Protein AF-0000000079923209 (afdb_homodimer)

Structure (mmCIF, N/CA/C/O backbone):
data_AF-0000000079923209-model_v1
#
loop_
_entity.id
_entity.type
_entity.pdbx_description
1 polymer 'Transcriptional regulator, MarR family'
#
loop_
_atom_site.group_PDB
_atom_site.id
_atom_site.type_symbol
_atom_site.label_atom_id
_atom_site.label_alt_id
_atom_site.label_comp_id
_atom_site.label_asym_id
_atom_site.label_entity_id
_atom_site.label_seq_id
_atom_site.pdbx_PDB_ins_code
_atom_site.Cartn_x
_atom_site.Cartn_y
_atom_site.Cartn_z
_atom_site.occupancy
_atom_site.B_iso_or_equiv
_atom_site.auth_seq_id
_atom_site.auth_comp_id
_atom_site.auth_asym_id
_atom_site.auth_atom_id
_atom_site.pdbx_PDB_model_num
ATOM 1 N N . MET A 1 1 ? 11.867 -11.906 -17.391 1 62.94 1 MET A N 1
ATOM 2 C CA . MET A 1 1 ? 11.992 -10.883 -16.359 1 62.94 1 MET A CA 1
ATOM 3 C C . MET A 1 1 ? 13.211 -11.133 -15.477 1 62.94 1 MET A C 1
ATOM 5 O O . MET A 1 1 ? 13.508 -12.273 -15.125 1 62.94 1 MET A O 1
ATOM 9 N N . SER A 1 2 ? 14.008 -10.062 -15.273 1 83.19 2 SER A N 1
ATOM 10 C CA . SER A 1 2 ? 15.234 -10.25 -14.5 1 83.19 2 SER A CA 1
ATOM 11 C C . SER A 1 2 ? 14.922 -10.773 -13.102 1 83.19 2 SER A C 1
ATOM 13 O O . SER A 1 2 ? 13.805 -10.617 -12.602 1 83.19 2 SER A O 1
ATOM 15 N N . GLU A 1 3 ? 15.688 -11.633 -12.57 1 88.88 3 GLU A N 1
ATOM 16 C CA . GLU A 1 3 ? 15.57 -12.203 -11.234 1 88.88 3 GLU A CA 1
ATOM 17 C C . GLU A 1 3 ? 15.297 -11.117 -10.195 1 88.88 3 GLU A C 1
ATOM 19 O O . GLU A 1 3 ? 14.492 -11.312 -9.281 1 88.88 3 GLU A O 1
ATOM 24 N N . ASN A 1 4 ? 15.891 -9.953 -10.398 1 90 4 ASN A N 1
ATOM 25 C CA . ASN A 1 4 ? 15.688 -8.844 -9.469 1 90 4 ASN A CA 1
ATOM 26 C C . ASN A 1 4 ? 14.258 -8.32 -9.531 1 90 4 ASN A C 1
ATOM 28 O O . ASN A 1 4 ? 13.68 -7.961 -8.5 1 90 4 ASN A O 1
ATOM 32 N N . ILE A 1 5 ? 13.688 -8.375 -10.742 1 89.19 5 ILE A N 1
ATOM 33 C CA . ILE A 1 5 ? 12.32 -7.898 -10.906 1 89.19 5 ILE A CA 1
ATOM 34 C C . ILE A 1 5 ? 11.359 -8.844 -10.188 1 89.19 5 ILE A C 1
ATOM 36 O O . ILE A 1 5 ? 10.43 -8.391 -9.508 1 89.19 5 ILE A O 1
ATOM 40 N N . LYS A 1 6 ? 11.625 -10.078 -10.297 1 87.44 6 LYS A N 1
ATOM 41 C CA . LYS A 1 6 ? 10.781 -11.078 -9.641 1 87.44 6 LYS A CA 1
ATOM 42 C C . LYS A 1 6 ? 10.844 -10.945 -8.125 1 87.44 6 LYS A C 1
ATOM 44 O O . LYS A 1 6 ? 9.812 -10.969 -7.453 1 87.44 6 LYS A O 1
ATOM 49 N N . ILE A 1 7 ? 12.039 -10.805 -7.617 1 90.81 7 ILE A N 1
ATOM 50 C CA . ILE A 1 7 ? 12.242 -10.664 -6.18 1 90.81 7 ILE A CA 1
ATOM 51 C C . ILE A 1 7 ? 11.555 -9.391 -5.684 1 90.81 7 ILE A C 1
ATOM 53 O O . ILE A 1 7 ? 10.844 -9.414 -4.68 1 90.81 7 ILE A O 1
ATOM 57 N N . LEU A 1 8 ? 11.766 -8.305 -6.395 1 91.62 8 LEU A N 1
ATOM 58 C CA . LEU A 1 8 ? 11.195 -7.02 -6.023 1 91.62 8 LEU A CA 1
ATOM 59 C C . LEU A 1 8 ? 9.672 -7.082 -6.031 1 91.62 8 LEU A C 1
ATOM 61 O O . LEU A 1 8 ? 9.016 -6.555 -5.133 1 91.62 8 LEU A O 1
ATOM 65 N N . ASN A 1 9 ? 9.125 -7.762 -6.988 1 87.56 9 ASN A N 1
ATOM 66 C CA . ASN A 1 9 ? 7.672 -7.906 -7.074 1 87.56 9 ASN A CA 1
ATOM 67 C C . ASN A 1 9 ? 7.109 -8.656 -5.871 1 87.56 9 ASN A C 1
ATOM 69 O O . ASN A 1 9 ? 6.125 -8.219 -5.27 1 87.56 9 ASN A O 1
ATOM 73 N N . GLU A 1 10 ? 7.734 -9.719 -5.574 1 85.94 10 GLU A N 1
ATOM 74 C CA . GLU A 1 10 ? 7.266 -10.516 -4.441 1 85.94 10 GLU A CA 1
ATOM 75 C C . GLU A 1 10 ? 7.336 -9.711 -3.143 1 85.94 10 GLU A C 1
ATOM 77 O O . GLU A 1 10 ? 6.398 -9.742 -2.342 1 85.94 10 GLU A O 1
ATOM 82 N N . LEU A 1 11 ? 8.406 -8.984 -2.949 1 87.81 11 LEU A N 1
ATOM 83 C CA . LEU A 1 11 ? 8.586 -8.18 -1.748 1 87.81 11 LEU A CA 1
ATOM 84 C C . LEU A 1 11 ? 7.547 -7.066 -1.683 1 87.81 11 LEU A C 1
ATOM 86 O O . LEU A 1 11 ? 6.93 -6.852 -0.637 1 87.81 11 LEU A O 1
ATOM 90 N N . LEU A 1 12 ? 7.355 -6.434 -2.781 1 88.06 12 LEU A N 1
ATOM 91 C CA . LEU A 1 12 ? 6.445 -5.293 -2.826 1 88.06 12 LEU A CA 1
ATOM 92 C C . LEU A 1 12 ? 5.012 -5.73 -2.562 1 88.06 12 LEU A C 1
ATOM 94 O O . LEU A 1 12 ? 4.289 -5.082 -1.802 1 88.06 12 LEU A O 1
ATOM 98 N N . VAL A 1 13 ? 4.578 -6.773 -3.191 1 85.44 13 VAL A N 1
ATOM 99 C CA . VAL A 1 13 ? 3.217 -7.27 -3.021 1 85.44 13 VAL A CA 1
ATOM 100 C C . VAL A 1 13 ? 2.979 -7.633 -1.557 1 85.44 13 VAL A C 1
ATOM 102 O O . VAL A 1 13 ? 1.96 -7.25 -0.974 1 85.44 13 VAL A O 1
ATOM 105 N N . ASP A 1 14 ? 3.951 -8.281 -0.941 1 85.5 14 ASP A N 1
ATOM 106 C CA . ASP A 1 14 ? 3.834 -8.68 0.457 1 85.5 14 ASP A CA 1
ATOM 107 C C . ASP A 1 14 ? 3.781 -7.465 1.374 1 85.5 14 ASP A C 1
ATOM 109 O O . ASP A 1 14 ? 2.959 -7.406 2.291 1 85.5 14 ASP A O 1
ATOM 113 N N . ILE A 1 15 ? 4.652 -6.551 1.115 1 86.94 15 ILE A N 1
ATOM 114 C CA . ILE A 1 15 ? 4.746 -5.355 1.949 1 86.94 15 ILE A CA 1
ATOM 115 C C . ILE A 1 15 ? 3.451 -4.555 1.847 1 86.94 15 ILE A C 1
ATOM 117 O O . ILE A 1 15 ? 2.916 -4.098 2.859 1 86.94 15 ILE A O 1
ATOM 121 N N . PHE A 1 16 ? 2.973 -4.438 0.625 1 84.38 16 PHE A N 1
ATOM 122 C CA . PHE A 1 16 ? 1.738 -3.688 0.418 1 84.38 16 PHE A CA 1
ATOM 123 C C . PHE A 1 16 ? 0.579 -4.336 1.165 1 84.38 16 PHE A C 1
ATOM 125 O O . PHE A 1 16 ? -0.23 -3.645 1.787 1 84.38 16 PHE A O 1
ATOM 132 N N . TYR A 1 17 ? 0.494 -5.551 1.113 1 82.5 17 TYR A N 1
ATOM 133 C CA . TYR A 1 17 ? -0.557 -6.285 1.812 1 82.5 17 TYR A CA 1
ATOM 134 C C . TYR A 1 17 ? -0.436 -6.105 3.32 1 82.5 17 TYR A C 1
ATOM 136 O O . TYR A 1 17 ? -1.431 -5.848 4.004 1 82.5 17 TYR A O 1
ATOM 144 N N . ASP A 1 18 ? 0.771 -6.219 3.787 1 86.06 18 ASP A N 1
ATOM 145 C CA . ASP A 1 18 ? 1.006 -6.102 5.223 1 86.06 18 ASP A CA 1
ATOM 146 C C . ASP A 1 18 ? 0.664 -4.699 5.723 1 86.06 18 ASP A C 1
ATOM 148 O O . ASP A 1 18 ? 0.01 -4.543 6.754 1 86.06 18 ASP A O 1
ATOM 152 N N . ILE A 1 19 ? 1.073 -3.74 5.004 1 85.5 19 ILE A N 1
ATOM 153 C CA . ILE A 1 19 ? 0.833 -2.355 5.395 1 85.5 19 ILE A CA 1
ATOM 154 C C . ILE A 1 19 ? -0.667 -2.07 5.391 1 85.5 19 ILE A C 1
ATOM 156 O O . ILE A 1 19 ? -1.203 -1.522 6.355 1 85.5 19 ILE A O 1
ATOM 160 N N . THR A 1 20 ? -1.356 -2.486 4.34 1 83.06 20 THR A N 1
ATOM 161 C CA . THR A 1 20 ? -2.789 -2.24 4.219 1 83.06 20 THR A CA 1
ATOM 162 C C . THR A 1 20 ? -3.553 -2.922 5.348 1 83.06 20 THR A C 1
ATOM 164 O O . THR A 1 20 ? -4.453 -2.326 5.945 1 83.06 20 THR A O 1
ATOM 167 N N . ASN A 1 21 ? -3.184 -4.145 5.664 1 82.38 21 ASN A N 1
ATOM 168 C CA . ASN A 1 21 ? -3.869 -4.891 6.715 1 82.38 21 ASN A CA 1
ATOM 169 C C . ASN A 1 21 ? -3.635 -4.27 8.086 1 82.38 21 ASN A C 1
ATOM 171 O O . ASN A 1 21 ? -4.562 -4.16 8.891 1 82.38 21 ASN A O 1
ATOM 175 N N . VAL A 1 22 ? -2.41 -3.877 8.344 1 84.31 22 VAL A N 1
ATOM 176 C CA . VAL A 1 22 ? -2.084 -3.273 9.633 1 84.31 22 VAL A CA 1
ATOM 177 C C . VAL A 1 22 ? -2.777 -1.918 9.758 1 84.31 22 VAL A C 1
ATOM 179 O O . VAL A 1 22 ? -3.33 -1.592 10.805 1 84.31 22 VAL A O 1
ATOM 182 N N . GLU A 1 23 ? -2.744 -1.147 8.68 1 85.25 23 GLU A N 1
ATOM 183 C CA . GLU A 1 23 ? -3.404 0.155 8.688 1 85.25 23 GLU A CA 1
ATOM 184 C C . GLU A 1 23 ? -4.906 0.011 8.922 1 85.25 23 GLU A C 1
ATOM 186 O O . GLU A 1 23 ? -5.492 0.768 9.695 1 85.25 23 GLU A O 1
ATOM 191 N N . LYS A 1 24 ? -5.488 -0.889 8.242 1 83.12 24 LYS A N 1
ATOM 192 C CA . LYS A 1 24 ? -6.914 -1.149 8.438 1 83.12 24 LYS A CA 1
ATOM 193 C C . LYS A 1 24 ? -7.215 -1.521 9.883 1 83.12 24 LYS A C 1
ATOM 195 O O . LYS A 1 24 ? -8.18 -1.031 10.469 1 83.12 24 LYS A O 1
ATOM 200 N N . LYS A 1 25 ? -6.422 -2.342 10.406 1 83.62 25 LYS A N 1
ATOM 201 C CA . LYS A 1 25 ? -6.613 -2.76 11.789 1 83.62 25 LYS A CA 1
ATOM 202 C C . LYS A 1 25 ? -6.441 -1.585 12.75 1 83.62 25 LYS A C 1
ATOM 204 O O . LYS A 1 25 ? -7.152 -1.487 13.75 1 83.62 25 LYS A O 1
ATOM 209 N N . MET A 1 26 ? -5.473 -0.789 12.453 1 83.31 26 MET A N 1
ATOM 210 C CA . MET A 1 26 ? -5.172 0.359 13.305 1 83.31 26 MET A CA 1
ATOM 211 C C . MET A 1 26 ? -6.348 1.331 13.344 1 83.31 26 MET A C 1
ATOM 213 O O . MET A 1 26 ? -6.633 1.929 14.383 1 83.31 26 MET A O 1
ATOM 217 N N . PHE A 1 27 ? -7.074 1.439 12.25 1 84.31 27 PHE A N 1
ATOM 218 C CA . PHE A 1 27 ? -8.094 2.48 12.18 1 84.31 27 PHE A CA 1
ATOM 219 C C . PHE A 1 27 ? -9.492 1.868 12.133 1 84.31 27 PHE A C 1
ATOM 221 O O . PHE A 1 27 ? -10.484 2.586 12.008 1 84.31 27 PHE A O 1
ATOM 228 N N . SER A 1 28 ? -9.609 0.563 12.117 1 77.62 28 SER A N 1
ATOM 229 C CA . SER A 1 28 ? -10.898 -0.11 12.133 1 77.62 28 SER A CA 1
ATOM 230 C C . SER A 1 28 ? -11.367 -0.374 13.562 1 77.62 28 SER A C 1
ATOM 232 O O . SER A 1 28 ? -12.523 -0.757 13.781 1 77.62 28 SER A O 1
ATOM 234 N N . HIS A 1 29 ? -10.484 -0.223 14.461 1 73.44 29 HIS A N 1
ATOM 235 C CA . HIS A 1 29 ? -10.875 -0.525 15.836 1 73.44 29 HIS A CA 1
ATOM 236 C C . HIS A 1 29 ? -10.492 0.611 16.781 1 73.44 29 HIS A C 1
ATOM 238 O O . HIS A 1 29 ? -9.703 1.487 16.406 1 73.44 29 HIS A O 1
ATOM 244 N N . GLY A 1 30 ? -11.148 0.635 17.844 1 76.06 30 GLY A N 1
ATOM 245 C CA . GLY A 1 30 ? -10.773 1.539 18.922 1 76.06 30 GLY A CA 1
ATOM 246 C C . GLY A 1 30 ? -11.258 2.961 18.703 1 76.06 30 GLY A C 1
ATOM 247 O O . GLY A 1 30 ? -12.398 3.174 18.297 1 76.06 30 GLY A O 1
ATOM 248 N N . LYS A 1 31 ? -10.336 3.906 18.969 1 80.94 31 LYS A N 1
ATOM 249 C CA . LYS A 1 31 ? -10.664 5.328 19.047 1 80.94 31 LYS A CA 1
ATOM 250 C C . LYS A 1 31 ? -10.961 5.902 17.672 1 80.94 31 LYS A C 1
ATOM 252 O O . LYS A 1 31 ? -11.695 6.879 17.547 1 80.94 31 LYS A O 1
ATOM 257 N N . PHE A 1 32 ? -10.578 5.184 16.594 1 86.38 32 PHE A N 1
ATOM 258 C CA . PHE A 1 32 ? -10.68 5.762 15.266 1 86.38 32 PHE A CA 1
ATOM 259 C C . PHE A 1 32 ? -11.508 4.867 14.352 1 86.38 32 PHE A C 1
ATOM 261 O O . PHE A 1 32 ? -11.305 4.859 13.133 1 86.38 32 PHE A O 1
ATOM 268 N N . LYS A 1 33 ? -12.422 4.137 14.938 1 87.81 33 LYS A N 1
ATOM 269 C CA . LYS A 1 33 ? -13.195 3.135 14.211 1 87.81 33 LYS A CA 1
ATOM 270 C C . LYS A 1 33 ? -14.133 3.789 13.195 1 87.81 33 LYS A C 1
ATOM 272 O O . LYS A 1 33 ? -14.664 3.117 12.312 1 87.81 33 LYS A O 1
ATOM 277 N N . ASP A 1 34 ? -14.312 5.039 13.328 1 92.88 34 ASP A N 1
ATOM 278 C CA . ASP A 1 34 ? -15.25 5.719 12.445 1 92.88 34 ASP A CA 1
ATOM 279 C C . ASP A 1 34 ? -14.531 6.32 11.242 1 92.88 34 ASP A C 1
ATOM 281 O O . ASP A 1 34 ? -15.141 7.027 10.43 1 92.88 34 ASP A O 1
ATOM 285 N N . LEU A 1 35 ? -13.219 6.043 11.07 1 93.88 35 LEU A N 1
ATOM 286 C CA . LEU A 1 35 ? -12.445 6.617 9.977 1 93.88 35 LEU A CA 1
ATOM 287 C C . LEU A 1 35 ? -12.156 5.57 8.906 1 93.88 35 LEU A C 1
ATOM 289 O O . LEU A 1 35 ? -11.828 4.426 9.219 1 93.88 35 LEU A O 1
ATOM 293 N N . SER A 1 36 ? -12.281 5.961 7.703 1 88.06 36 SER A N 1
ATOM 294 C CA . SER A 1 36 ? -11.789 5.172 6.578 1 88.06 36 SER A CA 1
ATOM 295 C C . SER A 1 36 ? -10.328 5.496 6.273 1 88.06 36 SER A C 1
ATOM 297 O O . SER A 1 36 ? -9.812 6.527 6.715 1 88.06 36 SER A O 1
ATOM 299 N N . ILE A 1 37 ? -9.742 4.684 5.496 1 86.5 37 ILE A N 1
ATOM 300 C CA . ILE A 1 37 ? -8.352 4.891 5.109 1 86.5 37 ILE A CA 1
ATOM 301 C C . ILE A 1 37 ? -8.219 6.184 4.312 1 86.5 37 ILE A C 1
ATOM 303 O O . ILE A 1 37 ? -7.234 6.914 4.453 1 86.5 37 ILE A O 1
ATOM 307 N N . THR A 1 38 ? -9.266 6.473 3.506 1 87.56 38 THR A N 1
ATOM 308 C CA . THR A 1 38 ? -9.266 7.699 2.717 1 87.56 38 THR A CA 1
ATOM 309 C C . THR A 1 38 ? -9.328 8.922 3.623 1 87.56 38 THR A C 1
ATOM 311 O O . THR A 1 38 ? -8.672 9.938 3.354 1 87.56 38 THR A O 1
ATOM 314 N N . GLU A 1 39 ? -10.086 8.805 4.629 1 93.06 39 GLU A N 1
ATOM 315 C CA . GLU A 1 39 ? -10.18 9.906 5.586 1 93.06 39 GLU A CA 1
ATOM 316 C C . GLU A 1 39 ? -8.867 10.102 6.332 1 93.06 39 GLU A C 1
ATOM 318 O O . GLU A 1 39 ? -8.453 11.234 6.578 1 93.06 39 GLU A O 1
ATOM 323 N N . VAL A 1 40 ? -8.195 9.031 6.707 1 93 40 VAL A N 1
ATOM 324 C CA . VAL A 1 40 ? -6.895 9.109 7.359 1 93 40 VAL A CA 1
ATOM 325 C C . VAL A 1 40 ? -5.887 9.781 6.43 1 93 40 VAL A C 1
ATOM 327 O O . VAL A 1 40 ? -5.09 10.617 6.867 1 93 40 VAL A O 1
ATOM 330 N N . ARG A 1 41 ? -5.953 9.477 5.219 1 90.25 41 ARG A N 1
ATOM 331 C CA . ARG A 1 41 ? -5.082 10.094 4.227 1 90.25 41 ARG A CA 1
ATOM 332 C C . ARG A 1 41 ? -5.324 11.602 4.152 1 90.25 41 ARG A C 1
ATOM 334 O O . ARG A 1 41 ? -4.379 12.383 4.023 1 90.25 41 ARG A O 1
ATOM 341 N N . THR A 1 42 ? -6.551 11.953 4.18 1 95 42 THR A N 1
ATOM 342 C CA . THR A 1 42 ? -6.902 13.367 4.152 1 95 42 THR A CA 1
ATOM 343 C C . THR A 1 42 ? -6.352 14.086 5.383 1 95 42 THR A C 1
ATOM 345 O O . THR A 1 42 ? -5.781 15.172 5.27 1 95 42 THR A O 1
ATOM 348 N N . ILE A 1 43 ? -6.477 13.445 6.48 1 96.31 43 ILE A N 1
ATOM 349 C CA . ILE A 1 43 ? -5.961 13.992 7.73 1 96.31 43 ILE A CA 1
ATOM 350 C C . ILE A 1 43 ? -4.449 14.188 7.621 1 96.31 43 ILE A C 1
ATOM 352 O O . ILE A 1 43 ? -3.922 15.227 8.016 1 96.31 43 ILE A O 1
ATOM 356 N N . ASN A 1 44 ? -3.83 13.219 7.066 1 93.19 44 ASN A N 1
ATOM 357 C CA . ASN A 1 44 ? -2.387 13.305 6.879 1 93.19 44 ASN A CA 1
ATOM 358 C C . ASN A 1 44 ? -2.01 14.461 5.961 1 93.19 44 ASN A C 1
ATOM 360 O O . ASN A 1 44 ? -1.029 15.164 6.215 1 93.19 44 ASN A O 1
ATOM 364 N N . ALA A 1 45 ? -2.717 14.664 4.941 1 93.06 45 ALA A N 1
ATOM 365 C CA . ALA A 1 45 ? -2.438 15.719 3.975 1 93.06 45 ALA A CA 1
ATOM 366 C C . ALA A 1 45 ? -2.621 17.094 4.602 1 93.06 45 ALA A C 1
ATOM 368 O O . ALA A 1 45 ? -1.904 18.047 4.258 1 93.06 45 ALA A O 1
ATOM 369 N N . ILE A 1 46 ? -3.602 17.203 5.453 1 96.31 46 ILE A N 1
ATOM 370 C CA . ILE A 1 46 ? -3.82 18.469 6.148 1 96.31 46 ILE A CA 1
ATOM 371 C C . ILE A 1 46 ? -2.619 18.781 7.035 1 96.31 46 ILE A C 1
ATOM 373 O O . ILE A 1 46 ? -2.096 19.906 7.004 1 96.31 46 ILE A O 1
ATOM 377 N N . GLY A 1 47 ? -2.184 17.812 7.812 1 93.94 47 GLY A N 1
ATOM 378 C CA . GLY A 1 47 ? -1.003 17.984 8.641 1 93.94 47 GLY A CA 1
ATOM 379 C C . GLY A 1 47 ? -1.274 18.781 9.906 1 93.94 47 GLY A C 1
ATOM 380 O O . GLY A 1 47 ? -2.414 19.172 10.172 1 93.94 47 GLY A O 1
ATOM 381 N N . ILE A 1 48 ? -0.207 19.031 10.688 1 92.88 48 ILE A N 1
ATOM 382 C CA . ILE A 1 48 ? -0.417 19.625 12.008 1 92.88 48 ILE A CA 1
ATOM 383 C C . ILE A 1 48 ? 0.258 20.984 12.062 1 92.88 48 ILE A C 1
ATOM 385 O O . ILE A 1 48 ? 0.162 21.703 13.07 1 92.88 48 ILE A O 1
ATOM 389 N N . ASN A 1 49 ? 0.941 21.391 11.094 1 87.44 49 ASN A N 1
ATOM 390 C CA . ASN A 1 49 ? 1.753 22.609 11.164 1 87.44 49 ASN A CA 1
ATOM 391 C C . ASN A 1 49 ? 0.892 23.859 11.094 1 87.44 49 ASN A C 1
ATOM 393 O O . ASN A 1 49 ? 0.795 24.609 12.07 1 87.44 49 ASN A O 1
ATOM 397 N N . LYS A 1 50 ? 0.362 24.297 9.969 1 89.31 50 LYS A N 1
ATOM 398 C CA . LYS A 1 50 ? -0.448 25.484 9.75 1 89.31 50 LYS A CA 1
ATOM 399 C C . LYS A 1 50 ? -1.744 25.156 9.016 1 89.31 50 LYS A C 1
ATOM 401 O O . LYS A 1 50 ? -1.831 24.125 8.344 1 89.31 50 LYS A O 1
ATOM 406 N N . PRO A 1 51 ? -2.721 26.016 9.312 1 94.81 51 PRO A N 1
ATOM 407 C CA . PRO A 1 51 ? -3.926 25.844 8.5 1 94.81 51 PRO A CA 1
ATOM 408 C C . PRO A 1 51 ? -3.633 25.875 7.004 1 94.81 51 PRO A C 1
ATOM 410 O O . PRO A 1 51 ? -2.736 26.594 6.559 1 94.81 51 PRO A O 1
ATOM 413 N N . LYS A 1 52 ? -4.383 25.031 6.289 1 95.5 52 LYS A N 1
ATOM 414 C CA . LYS A 1 52 ? -4.18 24.953 4.844 1 95.5 52 LYS A CA 1
ATOM 415 C C . LYS A 1 52 ? -5.449 25.344 4.09 1 95.5 52 LYS A C 1
ATOM 417 O O . LYS A 1 52 ? -6.559 25.109 4.57 1 95.5 52 LYS A O 1
ATOM 422 N N . LYS A 1 53 ? -5.191 25.906 2.934 1 94.56 53 LYS A N 1
ATOM 423 C CA . LYS A 1 53 ? -6.312 26.125 2.027 1 94.56 53 LYS A CA 1
ATOM 424 C C . LYS A 1 53 ? -6.809 24.812 1.44 1 94.56 53 LYS A C 1
ATOM 426 O O . LYS A 1 53 ? -6.027 23.875 1.248 1 94.56 53 LYS A O 1
ATOM 431 N N . MET A 1 54 ? -8.102 24.797 1.149 1 94.31 54 MET A N 1
ATOM 432 C CA . MET A 1 54 ? -8.703 23.641 0.509 1 94.31 54 MET A CA 1
ATOM 433 C C . MET A 1 54 ? -7.938 23.266 -0.758 1 94.31 54 MET A C 1
ATOM 435 O O . MET A 1 54 ? -7.688 22.078 -1.008 1 94.31 54 MET A O 1
ATOM 439 N N . SER A 1 55 ? -7.465 24.203 -1.477 1 94.75 55 SER A N 1
ATOM 440 C CA . SER A 1 55 ? -6.777 23.969 -2.742 1 94.75 55 SER A CA 1
ATOM 441 C C . SER A 1 55 ? -5.422 23.312 -2.521 1 94.75 55 SER A C 1
ATOM 443 O O . SER A 1 55 ? -5.008 22.453 -3.299 1 94.75 55 SER A O 1
ATOM 445 N N . GLU A 1 56 ? -4.785 23.656 -1.499 1 94.38 56 GLU A N 1
ATOM 446 C CA . GLU A 1 56 ? -3.486 23.078 -1.169 1 94.38 56 GLU A CA 1
ATOM 447 C C . GLU A 1 56 ? -3.619 21.609 -0.805 1 94.38 56 GLU A C 1
ATOM 449 O O . GLU A 1 56 ? -2.828 20.766 -1.258 1 94.38 56 GLU A O 1
ATOM 454 N N . VAL A 1 57 ? -4.629 21.312 -0.076 1 94.94 57 VAL A N 1
ATOM 455 C CA . VAL A 1 57 ? -4.848 19.938 0.355 1 94.94 57 VAL A CA 1
ATOM 456 C C . VAL A 1 57 ? -5.273 19.078 -0.837 1 94.94 57 VAL A C 1
ATOM 458 O O . VAL A 1 57 ? -4.824 17.938 -0.983 1 94.94 57 VAL A O 1
ATOM 461 N N . ALA A 1 58 ? -6.07 19.672 -1.674 1 94.44 58 ALA A N 1
ATOM 462 C CA . ALA A 1 58 ? -6.516 18.953 -2.869 1 94.44 58 ALA A CA 1
ATOM 463 C C . ALA A 1 58 ? -5.336 18.625 -3.781 1 94.44 58 ALA A C 1
ATOM 465 O O . ALA A 1 58 ? -5.262 17.531 -4.332 1 94.44 58 ALA A O 1
ATOM 466 N N . ILE A 1 59 ? -4.422 19.562 -3.902 1 90.56 59 ILE A N 1
ATOM 467 C CA . ILE A 1 59 ? -3.227 19.359 -4.715 1 90.56 59 ILE A CA 1
ATOM 468 C C . ILE A 1 59 ? -2.377 18.234 -4.121 1 90.56 59 ILE A C 1
ATOM 470 O O . ILE A 1 59 ? -1.928 17.344 -4.844 1 90.56 59 ILE A O 1
ATOM 474 N N . ASP A 1 60 ? -2.232 18.234 -2.799 1 87.5 60 ASP A N 1
ATOM 475 C CA . ASP A 1 60 ? -1.446 17.219 -2.115 1 87.5 60 ASP A CA 1
ATOM 476 C C . ASP A 1 60 ? -2.025 15.828 -2.359 1 87.5 60 ASP A C 1
ATOM 478 O O . ASP A 1 60 ? -1.281 14.852 -2.467 1 87.5 60 ASP A O 1
ATOM 482 N N . LEU A 1 61 ? -3.342 15.734 -2.465 1 88.44 61 LEU A N 1
ATOM 483 C CA . LEU A 1 61 ? -4.031 14.453 -2.602 1 88.44 61 LEU A CA 1
ATOM 484 C C . LEU A 1 61 ? -4.281 14.125 -4.07 1 88.44 61 LEU A C 1
ATOM 486 O O . LEU A 1 61 ? -4.77 13.039 -4.395 1 88.44 61 LEU A O 1
ATOM 490 N N . ASN A 1 62 ? -4.02 15.047 -4.926 1 84.38 62 ASN A N 1
ATOM 491 C CA . ASN A 1 62 ? -4.246 14.891 -6.359 1 84.38 62 ASN A CA 1
ATOM 492 C C . ASN A 1 62 ? -5.715 14.594 -6.664 1 84.38 62 ASN A C 1
ATOM 494 O O . ASN A 1 62 ? -6.023 13.633 -7.371 1 84.38 62 ASN A O 1
ATOM 498 N N . ILE A 1 63 ? -6.598 15.422 -6.066 1 87.31 63 ILE A N 1
ATOM 499 C CA . ILE A 1 63 ? -8.031 15.328 -6.32 1 87.31 63 ILE A CA 1
ATOM 500 C C . ILE A 1 63 ? -8.609 16.719 -6.531 1 87.31 63 ILE A C 1
ATOM 502 O O . ILE A 1 63 ? -7.914 17.719 -6.336 1 87.31 63 ILE A O 1
ATOM 506 N N . THR A 1 64 ? -9.875 16.734 -6.926 1 91.81 64 THR A N 1
ATOM 507 C CA . THR A 1 64 ? -10.531 18.031 -7.113 1 91.81 64 THR A CA 1
ATOM 508 C C . THR A 1 64 ? -10.977 18.609 -5.773 1 91.81 64 THR A C 1
ATOM 510 O O . THR A 1 64 ? -11.203 17.875 -4.812 1 91.81 64 THR A O 1
ATOM 513 N N . VAL A 1 65 ? -11.109 19.891 -5.77 1 94.31 65 VAL A N 1
ATOM 514 C CA . VAL A 1 65 ? -11.594 20.562 -4.566 1 94.31 65 VAL A CA 1
ATOM 515 C C . VAL A 1 65 ? -13.008 20.062 -4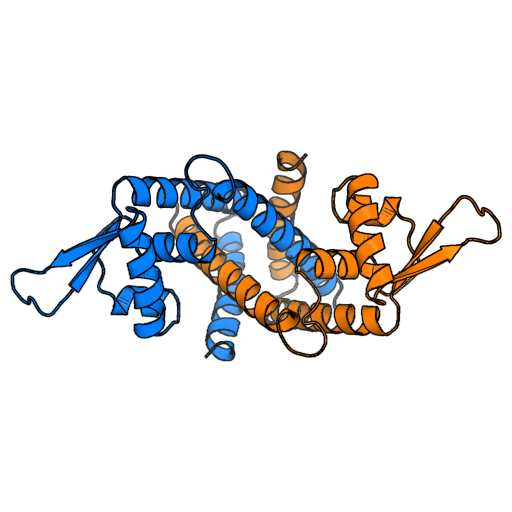.238 1 94.31 65 VAL A C 1
ATOM 517 O O . VAL A 1 65 ? -13.359 19.922 -3.064 1 94.31 65 VAL A O 1
ATOM 520 N N . GLY A 1 66 ? -13.734 19.781 -5.227 1 94.81 66 GLY A N 1
ATOM 521 C CA . GLY A 1 66 ? -15.062 19.219 -5.023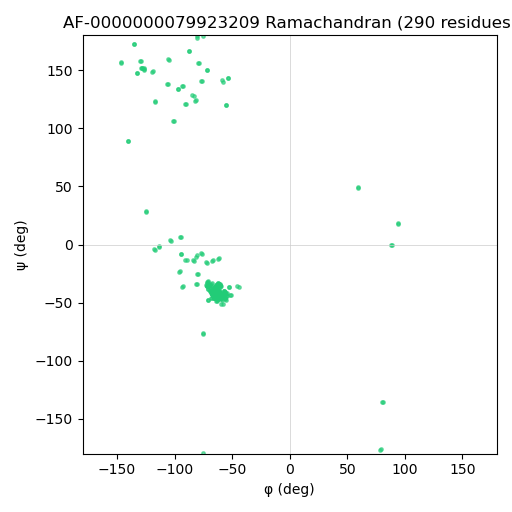 1 94.81 66 GLY A CA 1
ATOM 522 C C . GLY A 1 66 ? -15.055 17.922 -4.254 1 94.81 66 GLY A C 1
ATOM 523 O O . GLY A 1 66 ? -15.82 17.734 -3.307 1 94.81 66 GLY A O 1
ATOM 524 N N . THR A 1 67 ? -14.203 17 -4.633 1 92.44 67 THR A N 1
ATOM 525 C CA . THR A 1 67 ? -14.055 15.719 -3.957 1 92.44 67 THR A CA 1
ATOM 526 C C . THR A 1 67 ? -13.57 15.922 -2.523 1 92.44 67 THR A C 1
ATOM 528 O O . THR A 1 67 ? -14.062 15.266 -1.601 1 92.44 67 THR A O 1
ATOM 531 N N . LEU A 1 68 ? -12.656 16.828 -2.434 1 95.44 68 LEU A N 1
ATOM 532 C CA . LEU A 1 68 ? -12.117 17.109 -1.107 1 95.44 68 LEU A CA 1
ATOM 533 C C . LEU A 1 68 ? -13.203 17.656 -0.187 1 95.44 68 LEU A C 1
ATOM 535 O O . LEU A 1 68 ? -13.242 17.328 1 1 95.44 68 LEU A O 1
ATOM 539 N N . THR A 1 69 ? -14.055 18.484 -0.694 1 96.19 69 THR A N 1
ATOM 540 C CA . THR A 1 69 ? -15.102 19.109 0.098 1 96.19 69 THR A CA 1
ATOM 541 C C . THR A 1 69 ? -15.969 18.062 0.792 1 96.19 69 THR A C 1
ATOM 543 O O . THR A 1 69 ? -16.281 18.188 1.979 1 96.19 69 THR A O 1
ATOM 546 N N . THR A 1 70 ? -16.25 17.047 0.099 1 96.56 70 THR A N 1
ATOM 547 C CA . THR A 1 70 ? -17.062 15.969 0.656 1 96.56 70 THR A CA 1
ATOM 548 C C . THR A 1 70 ? -16.344 15.289 1.813 1 96.56 70 THR A C 1
ATOM 550 O O . THR A 1 70 ? -16.938 15.039 2.865 1 96.56 70 THR A O 1
ATOM 553 N N . SER A 1 71 ? -15.125 15.047 1.635 1 95.88 71 SER A N 1
ATOM 554 C CA . SER A 1 71 ? -14.32 14.406 2.672 1 95.88 71 SER A CA 1
ATOM 555 C C . SER A 1 71 ? -14.18 15.305 3.895 1 95.88 71 SER A C 1
ATOM 557 O O . SER A 1 71 ? -14.297 14.836 5.031 1 95.88 71 SER A O 1
ATOM 559 N N . ILE A 1 72 ? -13.969 16.547 3.609 1 97.56 72 ILE A N 1
ATOM 560 C CA . ILE A 1 72 ? -13.781 17.516 4.695 1 97.56 72 ILE A CA 1
ATOM 561 C C . ILE A 1 72 ? -15.078 17.672 5.477 1 97.56 72 ILE A C 1
ATOM 563 O O . ILE A 1 72 ? -15.07 17.734 6.707 1 97.56 72 ILE A O 1
ATOM 567 N N . ASN A 1 73 ? -16.219 17.719 4.781 1 97.69 73 ASN A N 1
ATOM 568 C CA . ASN A 1 73 ? -17.516 17.797 5.453 1 97.69 73 ASN A CA 1
ATOM 569 C C . ASN A 1 73 ? -17.703 16.641 6.426 1 97.69 73 ASN A C 1
ATOM 571 O O . ASN A 1 73 ? -18.156 16.828 7.551 1 97.69 73 ASN A O 1
ATOM 575 N N . ARG A 1 74 ? -17.297 15.5 6.023 1 97.5 74 ARG A N 1
ATOM 576 C CA . ARG A 1 74 ? -17.406 14.32 6.871 1 97.5 74 ARG A CA 1
ATOM 577 C C . ARG A 1 74 ? -16.484 14.414 8.078 1 97.5 74 ARG A C 1
ATOM 579 O O . ARG A 1 74 ? -16.891 14.109 9.203 1 97.5 74 ARG A O 1
ATOM 586 N N . LEU A 1 75 ? -15.305 14.867 7.836 1 98.06 75 LEU A N 1
ATOM 587 C CA . LEU A 1 75 ? -14.305 14.945 8.898 1 98.06 75 LEU A CA 1
ATOM 588 C C . LEU A 1 75 ? -14.656 16.031 9.898 1 98.06 75 LEU A C 1
ATOM 590 O O . LEU A 1 75 ? -14.375 15.906 11.094 1 98.06 75 LEU A O 1
ATOM 594 N N . VAL A 1 76 ? -15.312 17.094 9.414 1 98.12 76 VAL A N 1
ATOM 595 C CA . VAL A 1 76 ? -15.797 18.141 10.305 1 98.12 76 VAL A CA 1
ATOM 596 C C . VAL A 1 76 ? -16.938 17.594 11.172 1 98.12 76 VAL A C 1
ATOM 598 O O . VAL A 1 76 ? -16.938 17.797 12.391 1 98.12 76 VAL A O 1
ATOM 601 N N . LYS A 1 77 ? -17.812 16.922 10.523 1 97.88 77 LYS A N 1
ATOM 602 C CA . LYS A 1 77 ? -18.938 16.344 11.242 1 97.88 77 LYS A CA 1
ATOM 603 C C . LYS A 1 77 ? -18.469 15.359 12.312 1 97.88 77 LYS A C 1
ATOM 605 O O . LYS A 1 77 ? -19.016 15.32 13.406 1 97.88 77 LYS A O 1
ATOM 610 N N . LYS A 1 78 ? -17.406 14.648 12.031 1 96.88 78 LYS A N 1
ATOM 611 C CA . LYS A 1 78 ? -16.875 13.648 12.945 1 96.88 78 LYS A CA 1
ATOM 612 C C . LYS A 1 78 ? -15.977 14.281 14.008 1 96.88 78 LYS A C 1
ATOM 614 O O . LYS A 1 78 ? -15.562 13.617 14.961 1 96.88 78 LYS A O 1
ATOM 619 N N . GLY A 1 79 ? -15.555 15.555 13.812 1 97.56 79 GLY A N 1
ATOM 620 C CA . GLY A 1 79 ? -14.812 16.297 14.82 1 97.56 79 GLY A CA 1
ATOM 621 C C . GLY A 1 79 ? -13.312 16.203 14.648 1 97.56 79 GLY A C 1
ATOM 622 O O . GLY A 1 79 ? -12.555 16.5 15.57 1 97.56 79 GLY A O 1
ATOM 623 N N . TYR A 1 80 ? -12.812 15.812 13.445 1 98 80 TYR A N 1
ATOM 624 C CA . TYR A 1 80 ? -11.383 15.641 13.211 1 98 80 TYR A CA 1
ATOM 625 C C . TYR A 1 80 ? -10.773 16.891 12.586 1 98 80 TYR A C 1
ATOM 627 O O . TYR A 1 80 ? -9.562 17.094 12.648 1 98 80 TYR A O 1
ATOM 635 N N . VAL A 1 81 ? -11.641 17.672 11.93 1 98.31 81 VAL A N 1
ATOM 636 C CA . VAL A 1 81 ? -11.195 18.859 11.195 1 98.31 81 VAL A CA 1
ATOM 637 C C . VAL A 1 81 ? -12.094 20.047 11.547 1 98.31 81 VAL A C 1
ATOM 639 O O . VAL A 1 81 ? -13.281 19.875 11.852 1 98.31 81 VAL A O 1
ATOM 642 N N . LYS A 1 82 ? -11.602 21.203 11.555 1 97.75 82 LYS A N 1
ATOM 643 C CA . LYS A 1 82 ? -12.375 22.422 11.703 1 97.75 82 LYS A CA 1
ATOM 644 C C . LYS A 1 82 ? -12.031 23.422 10.602 1 97.75 82 LYS A C 1
ATOM 646 O O . LYS A 1 82 ? -10.906 23.438 10.094 1 97.75 82 LYS A O 1
ATOM 651 N N . ARG A 1 83 ? -12.969 24.219 10.305 1 95.31 83 ARG A N 1
ATOM 652 C CA . ARG A 1 83 ? -12.781 25.297 9.336 1 95.31 83 ARG A CA 1
ATOM 653 C C . ARG A 1 83 ? -12.469 26.625 10.039 1 95.31 83 ARG A C 1
ATOM 655 O O . ARG A 1 83 ? -13.047 26.922 11.078 1 95.31 83 ARG A O 1
ATOM 662 N N . ILE A 1 84 ? -11.461 27.25 9.469 1 91.5 84 ILE A N 1
ATOM 663 C CA . ILE A 1 84 ? -11.062 28.547 10.023 1 91.5 84 ILE A CA 1
ATOM 664 C C . ILE A 1 84 ? -11.258 29.641 8.977 1 91.5 84 ILE A C 1
ATOM 666 O O . ILE A 1 84 ? -10.844 29.484 7.828 1 91.5 84 ILE A O 1
ATOM 670 N N . LYS A 1 85 ? -12.039 30.656 9.328 1 83.25 85 LYS A N 1
ATOM 671 C CA . LYS A 1 85 ? -12.203 31.812 8.438 1 83.25 85 LYS A CA 1
ATOM 672 C C . LYS A 1 85 ? -11.078 32.812 8.641 1 83.25 85 LYS A C 1
ATOM 674 O O . LYS A 1 85 ? -10.648 33.062 9.773 1 83.25 85 LYS A O 1
ATOM 679 N N . VAL A 1 86 ? -10.477 33.156 7.484 1 76.12 86 VAL A N 1
ATOM 680 C CA . VAL A 1 86 ? -9.422 34.188 7.578 1 76.12 86 VAL A CA 1
ATOM 681 C C . VAL A 1 86 ? -10.047 35.562 7.605 1 76.12 86 VAL A C 1
ATOM 683 O O . VAL A 1 86 ? -10.922 35.875 6.801 1 76.12 86 VAL A O 1
ATOM 686 N N . GLU A 1 87 ? -9.734 36.281 8.617 1 70.25 87 GLU A N 1
ATOM 687 C CA . GLU A 1 87 ? -10.305 37.594 8.891 1 70.25 87 GLU A CA 1
ATOM 688 C C . GLU A 1 87 ? -10.203 38.5 7.676 1 70.25 87 GLU A C 1
ATOM 690 O O . GLU A 1 87 ? -11.148 39.219 7.348 1 70.25 87 GLU A O 1
ATOM 695 N N . ASP A 1 88 ? -9.102 38.469 7.059 1 73.75 88 ASP A N 1
ATOM 696 C CA . ASP A 1 88 ? -8.852 39.469 6.016 1 73.75 88 ASP A CA 1
ATOM 697 C C . ASP A 1 88 ? -9.547 39.062 4.711 1 73.75 88 ASP A C 1
ATOM 699 O O . ASP A 1 88 ? -9.695 39.906 3.811 1 73.75 88 ASP A O 1
ATOM 703 N N . ASP A 1 89 ? -9.781 37.875 4.512 1 68.12 89 ASP A N 1
ATOM 704 C CA . ASP A 1 89 ? -10.477 37.406 3.316 1 68.12 89 ASP A CA 1
ATOM 705 C C . ASP A 1 89 ? -11.438 36.281 3.648 1 68.12 89 ASP A C 1
ATOM 707 O O . ASP A 1 89 ? -11.055 35.125 3.641 1 68.12 89 ASP A O 1
ATOM 711 N N . ARG A 1 90 ? -12.688 36.719 3.984 1 66.44 90 ARG A N 1
ATOM 712 C CA . ARG A 1 90 ? -13.695 35.781 4.484 1 66.44 90 ARG A CA 1
ATOM 713 C C . ARG A 1 90 ? -14.016 34.719 3.443 1 66.44 90 ARG A C 1
ATOM 715 O O . ARG A 1 90 ? -14.695 33.719 3.744 1 66.44 90 ARG A O 1
ATOM 722 N N . ARG A 1 91 ? -13.484 35.062 2.213 1 67.5 91 ARG A N 1
ATOM 723 C CA . ARG A 1 91 ? -13.766 34.125 1.145 1 67.5 91 ARG A CA 1
ATOM 724 C C . ARG A 1 91 ? -12.789 32.938 1.188 1 67.5 91 ARG A C 1
ATOM 726 O O . ARG A 1 91 ? -13.039 31.906 0.596 1 67.5 91 ARG A O 1
ATOM 733 N N . ILE A 1 92 ? -11.82 33.125 1.988 1 78.06 92 ILE A N 1
ATOM 734 C CA . ILE A 1 92 ? -10.82 32.062 2.012 1 78.06 92 ILE A CA 1
ATOM 735 C C . ILE A 1 92 ? -11.047 31.172 3.225 1 78.06 92 ILE A C 1
ATOM 737 O O . ILE A 1 92 ? -11.023 31.641 4.367 1 78.06 92 ILE A O 1
ATOM 741 N N . VAL A 1 93 ? -11.539 30.047 2.949 1 85.94 93 VAL A N 1
ATOM 742 C CA . VAL A 1 93 ? -11.734 29.062 4.008 1 85.94 93 VAL A CA 1
ATOM 743 C C . VAL A 1 93 ? -10.492 28.188 4.137 1 85.94 93 VAL A C 1
ATOM 745 O O . VAL A 1 93 ? -9.984 27.672 3.139 1 85.94 93 VAL A O 1
ATOM 748 N N . GLN A 1 94 ? -9.93 28.234 5.328 1 94.94 94 GLN A N 1
ATOM 749 C CA . GLN A 1 94 ? -8.836 27.328 5.645 1 94.94 94 GLN A CA 1
ATOM 750 C C . GLN A 1 94 ? -9.297 26.203 6.57 1 94.94 94 GLN A C 1
ATOM 752 O O . GLN A 1 94 ? -10.352 26.297 7.191 1 94.94 94 GLN A O 1
ATOM 757 N N . ILE A 1 95 ? -8.508 25.125 6.547 1 97 95 ILE A N 1
ATOM 758 C CA . ILE A 1 95 ? -8.867 24 7.402 1 97 95 ILE A CA 1
ATOM 759 C C . ILE A 1 95 ? -7.672 23.609 8.273 1 97 95 ILE A C 1
ATOM 761 O O . ILE A 1 95 ? -6.52 23.812 7.883 1 97 95 ILE A O 1
ATOM 765 N N . GLN A 1 96 ? -8.039 23.094 9.414 1 97.69 96 GLN A N 1
ATOM 766 C CA . GLN A 1 96 ? -7.031 22.609 10.352 1 97.69 96 GLN A CA 1
ATOM 767 C C . GLN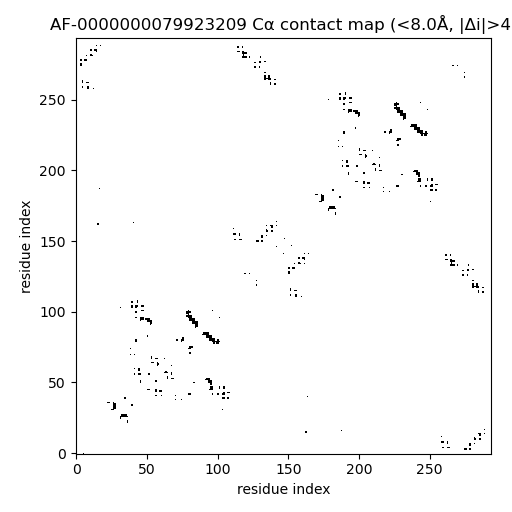 A 1 96 ? -7.535 21.406 11.141 1 97.69 96 GLN A C 1
ATOM 769 O O . GLN A 1 96 ? -8.75 21.219 11.297 1 97.69 96 GLN A O 1
ATOM 774 N N . LEU A 1 97 ? -6.555 20.672 11.602 1 98.19 97 LEU A N 1
ATOM 775 C CA . LEU A 1 97 ? -6.926 19.516 12.422 1 98.19 97 LEU A CA 1
ATOM 776 C C . LEU A 1 97 ? -7.32 19.953 13.828 1 98.19 97 LEU A C 1
ATOM 778 O O . LEU A 1 97 ? -6.715 20.875 14.391 1 98.19 97 LEU A O 1
ATOM 782 N N . THR A 1 98 ? -8.375 19.297 14.367 1 97.94 98 THR A N 1
ATOM 783 C CA . THR A 1 98 ? -8.648 19.391 15.797 1 97.94 98 THR A CA 1
ATOM 784 C C . THR A 1 98 ? -7.66 18.547 16.594 1 97.94 98 THR A C 1
ATOM 786 O O . THR A 1 98 ? -6.785 17.906 16.031 1 97.94 98 THR A O 1
ATOM 789 N N . ASP A 1 99 ? -7.809 18.547 17.922 1 97.19 99 ASP A N 1
ATOM 790 C CA . ASP A 1 99 ? -6.965 17.688 18.75 1 97.19 99 ASP A CA 1
ATOM 791 C C . ASP A 1 99 ? -7.211 16.219 18.438 1 97.19 99 ASP A C 1
ATOM 793 O O . ASP A 1 99 ? -6.273 15.414 18.422 1 97.19 99 ASP A O 1
ATOM 797 N N . LYS A 1 100 ? -8.438 15.93 18.125 1 96.31 100 LYS A N 1
ATOM 798 C CA . LYS A 1 100 ? -8.805 14.578 17.703 1 96.31 100 LYS A CA 1
ATOM 799 C C . LYS A 1 100 ? -8.133 14.203 16.391 1 96.31 100 LYS A C 1
ATOM 801 O O . LYS A 1 100 ? -7.609 13.094 16.25 1 96.31 100 LYS A O 1
ATOM 806 N N . GLY A 1 101 ? -8.102 15.125 15.523 1 96.88 101 GLY A N 1
ATOM 807 C CA . GLY A 1 101 ? -7.438 14.938 14.25 1 96.88 101 GLY A CA 1
ATOM 808 C C . GLY A 1 101 ? -5.934 14.797 14.375 1 96.88 101 GLY A C 1
ATOM 809 O O . GLY A 1 101 ? -5.324 13.961 13.695 1 96.88 101 GLY A O 1
ATOM 810 N N . LYS A 1 102 ? -5.391 15.562 15.242 1 97.31 102 LYS A N 1
ATOM 811 C CA . LYS A 1 102 ? -3.949 15.508 15.477 1 97.31 102 LYS A CA 1
ATOM 812 C C . LYS A 1 102 ? -3.535 14.148 16.031 1 97.31 102 LYS A C 1
ATOM 814 O O . LYS A 1 102 ? -2.449 13.648 15.719 1 97.31 102 LYS A O 1
ATOM 819 N N . SER A 1 103 ? -4.371 13.602 16.859 1 95.5 103 SER A N 1
ATOM 820 C CA . SER A 1 103 ? -4.09 12.273 17.406 1 95.5 103 SER A CA 1
ATOM 821 C C . SER A 1 103 ? -3.996 11.227 16.297 1 95.5 103 SER A C 1
ATOM 823 O O . SER A 1 103 ? -3.096 10.383 16.312 1 95.5 103 SER A O 1
ATOM 825 N N . VAL A 1 104 ? -4.891 11.32 15.336 1 94.88 104 VAL A N 1
ATOM 826 C CA . VAL A 1 104 ? -4.871 10.398 14.203 1 94.88 104 VAL A CA 1
ATOM 827 C C . VAL A 1 104 ? -3.615 10.641 13.367 1 94.88 104 VAL A C 1
ATOM 829 O O . VAL A 1 104 ? -2.934 9.688 12.977 1 94.88 104 VAL A O 1
ATOM 832 N N . TYR A 1 105 ? -3.334 11.875 13.141 1 95.06 105 TYR A N 1
ATOM 833 C CA . TYR A 1 105 ? -2.15 12.25 12.375 1 95.06 105 TYR A CA 1
ATOM 834 C C . TYR A 1 105 ? -0.89 11.656 12.992 1 95.06 105 TYR A C 1
ATOM 836 O O . TYR A 1 105 ? -0.079 11.039 12.305 1 95.06 105 TYR A O 1
ATOM 844 N N . ASN A 1 106 ? -0.804 11.836 14.258 1 94.19 106 ASN A N 1
ATOM 845 C CA . ASN A 1 106 ? 0.392 11.383 14.961 1 94.19 106 ASN A CA 1
ATOM 846 C C . ASN A 1 106 ? 0.499 9.859 14.961 1 94.19 106 ASN A C 1
ATOM 848 O O . ASN A 1 106 ? 1.59 9.312 14.805 1 94.19 106 ASN A O 1
ATOM 852 N N . THR A 1 107 ? -0.602 9.203 15.148 1 92.69 107 THR A N 1
ATOM 853 C CA . THR A 1 107 ? -0.618 7.742 15.125 1 92.69 107 THR A CA 1
ATOM 854 C C . THR A 1 107 ? -0.184 7.219 13.758 1 92.69 107 THR A C 1
ATOM 856 O O . THR A 1 107 ? 0.642 6.309 13.672 1 92.69 107 THR A O 1
ATOM 859 N N . HIS A 1 108 ? -0.729 7.805 12.773 1 91.62 108 HIS A N 1
ATOM 860 C CA . HIS A 1 108 ? -0.393 7.426 11.398 1 91.62 108 HIS A CA 1
ATOM 861 C C . HIS A 1 108 ? 1.069 7.727 11.094 1 91.62 108 HIS A C 1
ATOM 863 O O . HIS A 1 108 ? 1.762 6.902 10.484 1 91.62 108 HIS A O 1
ATOM 869 N N . LYS A 1 109 ? 1.522 8.859 11.484 1 89.88 109 LYS A N 1
ATOM 870 C CA . LYS A 1 109 ? 2.914 9.258 11.281 1 89.88 109 LYS A CA 1
ATOM 871 C C . LYS A 1 109 ? 3.865 8.273 11.969 1 89.88 109 LYS A C 1
ATOM 873 O O . LYS A 1 109 ? 4.871 7.867 11.383 1 89.88 109 LYS A O 1
ATOM 878 N N . ASP A 1 110 ? 3.533 7.93 13.172 1 90.56 110 ASP A N 1
ATOM 879 C CA . ASP A 1 110 ? 4.379 7.016 13.93 1 90.56 110 ASP A CA 1
ATOM 880 C C . ASP A 1 110 ? 4.457 5.648 13.25 1 90.56 110 ASP A C 1
ATOM 882 O O . ASP A 1 110 ? 5.52 5.023 13.227 1 90.56 110 ASP A O 1
ATOM 886 N N . PHE A 1 111 ? 3.344 5.234 12.797 1 88.12 111 PHE A N 1
ATOM 887 C CA . PHE A 1 111 ? 3.287 3.955 12.094 1 88.12 111 PHE A CA 1
ATOM 888 C C . PHE A 1 111 ? 4.215 3.955 10.891 1 88.12 111 PHE A C 1
ATOM 890 O O . PHE A 1 111 ? 5.039 3.053 10.734 1 88.12 111 PHE A O 1
ATOM 897 N N . HIS A 1 112 ? 4.168 4.898 10.016 1 88.88 112 HIS A N 1
ATOM 898 C CA . HIS A 1 112 ? 4.984 4.973 8.812 1 88.88 112 HIS A CA 1
ATOM 899 C C . HIS A 1 112 ? 6.449 5.23 9.148 1 88.88 112 HIS A C 1
ATOM 901 O O . HIS A 1 112 ? 7.344 4.742 8.461 1 88.88 112 HIS A O 1
ATOM 907 N N . TYR A 1 113 ? 6.652 6 10.188 1 88.81 113 TYR A N 1
ATOM 908 C CA . TYR A 1 113 ? 8.016 6.266 10.617 1 88.81 113 TYR A CA 1
ATOM 909 C C . TYR A 1 113 ? 8.734 4.973 10.977 1 88.81 113 TYR A C 1
ATOM 911 O O . TYR A 1 113 ? 9.898 4.785 10.617 1 88.81 113 TYR A O 1
ATOM 919 N N . GLU A 1 114 ? 8.023 4.066 11.664 1 90.25 114 GLU A N 1
ATOM 920 C CA . GLU A 1 114 ? 8.617 2.785 12.031 1 90.25 114 GLU A CA 1
ATOM 921 C C . GLU A 1 114 ? 8.977 1.973 10.797 1 90.25 114 GLU A C 1
ATOM 923 O O . GLU A 1 114 ? 10.031 1.327 10.758 1 90.25 114 GLU A O 1
ATOM 928 N N . ILE A 1 115 ? 8.141 2.025 9.867 1 91.06 115 ILE A N 1
ATOM 929 C CA . ILE A 1 115 ? 8.391 1.304 8.625 1 91.06 115 ILE A CA 1
ATOM 930 C C . ILE A 1 115 ? 9.625 1.877 7.934 1 91.06 115 ILE A C 1
ATOM 932 O O . ILE A 1 115 ? 10.531 1.133 7.543 1 91.06 115 ILE A O 1
ATOM 936 N N . ILE A 1 116 ? 9.742 3.205 7.852 1 92.88 116 ILE A N 1
ATOM 937 C CA . ILE A 1 116 ? 10.844 3.869 7.16 1 92.88 116 ILE A CA 1
ATOM 938 C C . ILE A 1 116 ? 12.156 3.604 7.898 1 92.88 116 ILE A C 1
ATOM 940 O O . ILE A 1 116 ? 13.188 3.348 7.27 1 92.88 116 ILE A O 1
ATOM 944 N N . LYS A 1 117 ? 12.086 3.693 9.203 1 92.62 117 LYS A N 1
ATOM 945 C CA . LYS A 1 117 ? 13.273 3.41 10.008 1 92.62 117 LYS A CA 1
ATOM 946 C C . LYS A 1 117 ? 13.836 2.027 9.688 1 92.62 117 LYS A C 1
ATOM 948 O O . LYS A 1 117 ? 15.055 1.861 9.555 1 92.62 117 LYS A O 1
ATOM 953 N N . ASN A 1 118 ? 12.992 1.054 9.539 1 91.88 118 ASN A N 1
ATOM 954 C CA . ASN A 1 118 ? 13.43 -0.298 9.211 1 91.88 118 ASN A CA 1
ATOM 955 C C . ASN A 1 118 ? 13.914 -0.391 7.766 1 91.88 118 ASN A C 1
ATOM 957 O O . ASN A 1 118 ? 14.875 -1.11 7.473 1 91.88 118 ASN A O 1
ATOM 961 N N . MET A 1 119 ? 13.289 0.336 6.895 1 92.12 119 MET A N 1
ATOM 962 C CA . MET A 1 119 ? 13.633 0.35 5.477 1 92.12 119 MET A CA 1
ATOM 963 C C . MET A 1 119 ? 15.07 0.819 5.273 1 92.12 119 MET A C 1
ATOM 965 O O . MET A 1 119 ? 15.789 0.289 4.422 1 92.12 119 MET A O 1
ATOM 969 N N . ILE A 1 120 ? 15.523 1.764 6.086 1 94.12 120 ILE A N 1
ATOM 970 C CA . ILE A 1 120 ? 16.828 2.369 5.84 1 94.12 120 ILE A CA 1
ATOM 971 C C . ILE A 1 120 ? 17.859 1.811 6.832 1 94.12 120 ILE A C 1
ATOM 973 O O . ILE A 1 120 ? 18.984 2.301 6.914 1 94.12 120 ILE A O 1
ATOM 977 N N . SER A 1 121 ? 17.359 0.839 7.652 1 92 121 SER A N 1
ATOM 978 C CA . SER A 1 121 ? 18.266 0.225 8.617 1 92 121 SER A CA 1
ATOM 979 C C .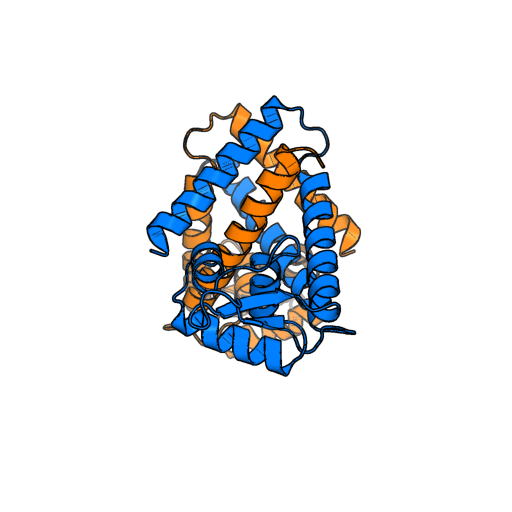 SER A 1 121 ? 19.5 -0.357 7.934 1 92 121 SER A C 1
ATOM 981 O O . SER A 1 121 ? 19.375 -1.155 7.004 1 92 121 SER A O 1
ATOM 983 N N . GLY A 1 122 ? 20.656 0.113 8.289 1 91.81 122 GLY A N 1
ATOM 984 C CA . GLY A 1 122 ? 21.922 -0.415 7.766 1 91.81 122 GLY A CA 1
ATOM 985 C C . GLY A 1 122 ? 22.359 0.268 6.488 1 91.81 122 GLY A C 1
ATOM 986 O O . GLY A 1 122 ? 23.391 -0.087 5.918 1 91.81 122 GLY A O 1
ATOM 987 N N . LEU A 1 123 ? 21.594 1.215 5.988 1 93.94 123 LEU A N 1
ATOM 988 C CA . LEU A 1 123 ? 21.969 1.925 4.773 1 93.94 123 LEU A CA 1
ATOM 989 C C . LEU A 1 123 ? 22.75 3.197 5.102 1 93.94 123 LEU A C 1
ATOM 991 O O . LEU A 1 123 ? 22.391 3.91 6.047 1 93.94 123 LEU A O 1
ATOM 995 N N . ASN A 1 124 ? 23.781 3.398 4.359 1 94.62 124 ASN A N 1
ATOM 996 C CA . ASN A 1 124 ? 24.469 4.688 4.465 1 94.62 124 ASN A CA 1
ATOM 997 C C . ASN A 1 124 ? 23.75 5.766 3.66 1 94.62 124 ASN A C 1
ATOM 999 O O . ASN A 1 124 ? 22.734 5.492 3.008 1 94.62 124 ASN A O 1
ATOM 1003 N N . LYS A 1 125 ? 24.219 6.969 3.691 1 93.81 125 LYS A N 1
ATOM 1004 C CA . LYS A 1 125 ? 23.54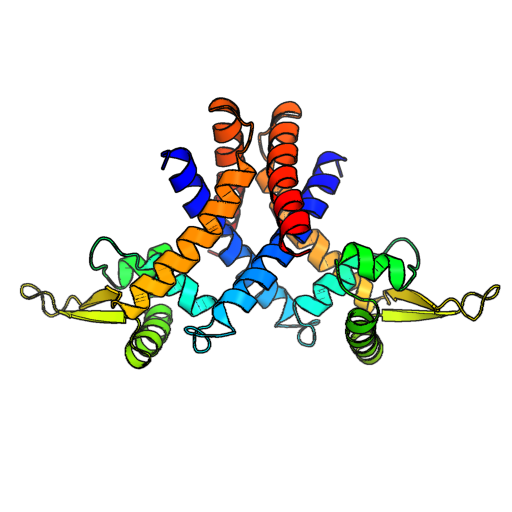7 8.102 3.086 1 93.81 125 LYS A CA 1
ATOM 1005 C C . LYS A 1 125 ? 23.406 7.922 1.577 1 93.81 125 LYS A C 1
ATOM 1007 O O . LYS A 1 125 ? 22.344 8.219 1.007 1 93.81 125 LYS A O 1
ATOM 1012 N N . ASN A 1 126 ? 24.438 7.434 0.926 1 94.44 126 ASN A N 1
ATOM 1013 C CA . ASN A 1 126 ? 24.391 7.211 -0.515 1 94.44 126 ASN A CA 1
ATOM 1014 C C . ASN A 1 126 ? 23.359 6.156 -0.89 1 94.44 126 ASN A C 1
ATOM 1016 O O . ASN A 1 126 ? 22.641 6.305 -1.882 1 94.44 126 ASN A O 1
ATOM 1020 N N . GLU A 1 127 ? 23.281 5.168 -0.088 1 94.62 127 GLU A N 1
ATOM 1021 C CA . GLU A 1 127 ? 22.312 4.098 -0.328 1 94.62 127 GLU A CA 1
ATOM 1022 C C . GLU A 1 127 ? 20.891 4.586 -0.12 1 94.62 127 GLU A C 1
ATOM 1024 O O . GLU A 1 127 ? 19.984 4.191 -0.854 1 94.62 127 GLU A O 1
ATOM 1029 N N . GLN A 1 128 ? 20.734 5.422 0.856 1 95.19 128 GLN A N 1
ATOM 1030 C CA . GLN A 1 128 ? 19.422 6.02 1.082 1 95.19 128 GLN A CA 1
ATOM 1031 C C . GLN A 1 128 ? 19 6.883 -0.102 1 95.19 128 GLN A C 1
ATOM 1033 O O . GLN A 1 128 ? 17.828 6.902 -0.476 1 95.19 128 GLN A O 1
ATOM 1038 N N . ASP A 1 129 ? 19.953 7.535 -0.676 1 95 129 ASP A N 1
ATOM 1039 C CA . ASP A 1 129 ? 19.672 8.375 -1.835 1 95 129 ASP A CA 1
ATOM 1040 C C . ASP A 1 129 ? 19.203 7.531 -3.02 1 95 129 ASP A C 1
ATOM 1042 O O . ASP A 1 129 ? 18.328 7.953 -3.789 1 95 129 ASP A O 1
ATOM 1046 N N . ILE A 1 130 ? 19.75 6.391 -3.16 1 94.06 130 ILE A N 1
ATOM 1047 C CA . ILE A 1 130 ? 19.344 5.469 -4.215 1 94.06 130 ILE A CA 1
ATOM 1048 C C . ILE A 1 130 ? 17.891 5.035 -3.984 1 94.06 130 ILE A C 1
ATOM 1050 O O . ILE A 1 130 ? 17.094 4.984 -4.926 1 94.06 130 ILE A O 1
ATOM 1054 N N . LEU A 1 131 ? 17.578 4.742 -2.725 1 93.81 131 LEU A N 1
ATOM 1055 C CA . LEU A 1 131 ? 16.219 4.383 -2.357 1 93.81 131 LEU A CA 1
ATOM 1056 C C . LEU A 1 131 ? 15.25 5.516 -2.684 1 93.81 131 LEU A C 1
ATOM 1058 O O . LEU A 1 131 ? 14.188 5.281 -3.26 1 93.81 131 LEU A O 1
ATOM 1062 N N . ILE A 1 132 ? 15.648 6.68 -2.32 1 95 132 ILE A N 1
ATOM 1063 C CA . ILE A 1 132 ? 14.82 7.859 -2.572 1 95 132 ILE A CA 1
ATOM 1064 C C . ILE A 1 132 ? 14.578 8.008 -4.074 1 95 132 ILE A C 1
ATOM 1066 O O . ILE A 1 132 ? 13.453 8.25 -4.504 1 95 132 ILE A O 1
ATOM 1070 N N . GLU A 1 133 ? 15.602 7.828 -4.887 1 94.88 133 GLU A N 1
ATOM 1071 C CA . GLU A 1 133 ? 15.469 7.934 -6.34 1 94.88 133 GLU A CA 1
ATOM 1072 C C . GLU A 1 133 ? 14.508 6.879 -6.879 1 94.88 133 GLU A C 1
ATOM 1074 O O . GLU A 1 133 ? 13.688 7.172 -7.75 1 94.88 133 GLU A O 1
ATOM 1079 N N . SER A 1 134 ? 14.602 5.695 -6.375 1 94.38 134 SER A N 1
ATOM 1080 C CA . SER A 1 134 ? 13.727 4.602 -6.781 1 94.38 134 SER A CA 1
ATOM 1081 C C . SER A 1 134 ? 12.266 4.93 -6.5 1 94.38 134 SER A C 1
ATOM 1083 O O . SER A 1 134 ? 11.406 4.738 -7.359 1 94.38 134 SER A O 1
ATOM 1085 N N . LEU A 1 135 ? 12.016 5.465 -5.312 1 93.31 135 LEU A N 1
ATOM 1086 C CA . LEU A 1 135 ? 10.648 5.785 -4.91 1 93.31 135 LEU A CA 1
ATOM 1087 C C . LEU A 1 135 ? 10.125 6.992 -5.68 1 93.31 135 LEU A C 1
ATOM 1089 O O . LEU A 1 135 ? 8.93 7.066 -5.992 1 93.31 135 LEU A O 1
ATOM 1093 N N . LYS A 1 136 ? 11.008 7.918 -6.008 1 94.25 136 LYS A N 1
ATOM 1094 C CA . LYS A 1 136 ? 10.617 9.062 -6.832 1 94.25 136 LYS A CA 1
ATOM 1095 C C . LYS A 1 136 ? 10.172 8.609 -8.219 1 94.25 136 LYS A C 1
ATOM 1097 O O . LYS A 1 136 ? 9.211 9.141 -8.773 1 94.25 136 LYS A O 1
ATOM 1102 N N . ASN A 1 137 ? 10.883 7.645 -8.766 1 93 137 ASN A N 1
ATOM 1103 C CA . ASN A 1 137 ? 10.492 7.086 -10.055 1 93 137 ASN A CA 1
ATOM 1104 C C . ASN A 1 137 ? 9.062 6.543 -10.023 1 93 137 ASN A C 1
ATOM 1106 O O . ASN A 1 137 ? 8.289 6.785 -10.953 1 93 137 ASN A O 1
ATOM 1110 N N . VAL A 1 138 ? 8.711 5.898 -8.93 1 91.12 138 VAL A N 1
ATOM 1111 C CA . VAL A 1 138 ? 7.383 5.32 -8.789 1 91.12 138 VAL A CA 1
ATOM 1112 C C . VAL A 1 138 ? 6.352 6.434 -8.617 1 91.12 138 VAL A C 1
ATOM 1114 O O . VAL A 1 138 ? 5.297 6.414 -9.258 1 91.12 138 VAL A O 1
ATOM 1117 N N . SER A 1 139 ? 6.668 7.355 -7.719 1 90.31 139 SER A N 1
ATOM 1118 C CA . SER A 1 139 ? 5.773 8.484 -7.484 1 90.31 139 SER A CA 1
ATOM 1119 C C . SER A 1 139 ? 5.48 9.234 -8.781 1 90.31 139 SER A C 1
ATOM 1121 O O . SER A 1 139 ? 4.324 9.562 -9.062 1 90.31 139 SER A O 1
ATOM 1123 N N . ASN A 1 140 ? 6.48 9.477 -9.586 1 88.31 140 ASN A N 1
ATOM 1124 C CA . ASN A 1 140 ? 6.332 10.18 -10.852 1 88.31 140 ASN A CA 1
ATOM 1125 C C . ASN A 1 140 ? 5.484 9.383 -11.844 1 88.31 140 ASN A C 1
ATOM 1127 O O . ASN A 1 140 ? 4.719 9.961 -12.609 1 88.31 140 ASN A O 1
ATOM 1131 N N . PHE A 1 141 ? 5.68 8.148 -11.828 1 86.88 141 PHE A N 1
ATOM 1132 C CA . PHE A 1 141 ? 4.887 7.266 -12.68 1 86.88 141 PHE A CA 1
ATOM 1133 C C . PHE A 1 141 ? 3.4 7.445 -12.406 1 86.88 141 PHE A C 1
ATOM 1135 O O . PHE A 1 141 ? 2.604 7.566 -13.344 1 86.88 141 PHE A O 1
ATOM 1142 N N . PHE A 1 142 ? 2.961 7.48 -11.141 1 84.94 142 PHE A N 1
ATOM 1143 C CA . PHE A 1 142 ? 1.553 7.617 -10.789 1 84.94 142 PHE A CA 1
ATOM 1144 C C . PHE A 1 142 ? 1.059 9.031 -11.062 1 84.94 142 PHE A C 1
ATOM 1146 O O . PHE A 1 142 ? -0.101 9.227 -11.438 1 84.94 142 PHE A O 1
ATOM 1153 N N . LYS A 1 143 ? 1.919 9.961 -10.859 1 81.12 143 LYS A N 1
ATOM 1154 C CA . LYS A 1 143 ? 1.528 11.336 -11.156 1 81.12 143 LYS A CA 1
ATOM 1155 C C . LYS A 1 143 ? 1.236 11.516 -12.641 1 81.12 143 LYS A C 1
ATOM 1157 O O . LYS A 1 143 ? 0.311 12.242 -13.016 1 81.12 143 LYS A O 1
ATOM 1162 N N . GLU A 1 144 ? 1.987 10.797 -13.438 1 80.38 144 GLU A N 1
ATOM 1163 C CA . GLU A 1 144 ? 1.832 10.906 -14.883 1 80.38 144 GLU A CA 1
ATOM 1164 C C . GLU A 1 144 ? 0.658 10.062 -15.375 1 80.38 144 GLU A C 1
ATOM 1166 O O . GLU A 1 144 ? 0.027 10.398 -16.375 1 80.38 144 GLU A O 1
ATOM 1171 N N . ASN A 1 145 ? 0.397 8.891 -14.734 1 71.12 145 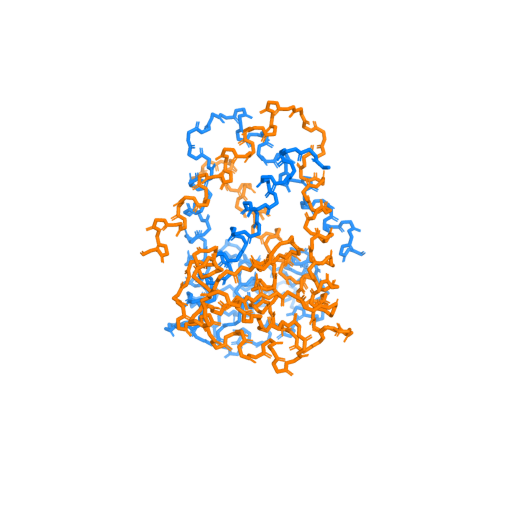ASN A N 1
ATOM 1172 C CA . ASN A 1 145 ? -0.646 7.988 -15.211 1 71.12 145 ASN A CA 1
ATOM 1173 C C . ASN A 1 145 ? -1.979 8.258 -14.516 1 71.12 145 ASN A C 1
ATOM 1175 O O . ASN A 1 145 ? -3.029 7.832 -15 1 71.12 145 ASN A O 1
ATOM 1179 N N . ASN A 1 146 ? -2.041 8.625 -13.211 1 60.16 146 ASN A N 1
ATOM 1180 C CA . ASN A 1 146 ? -3.303 8.953 -12.555 1 60.16 146 ASN A CA 1
ATOM 1181 C C . ASN A 1 146 ? -3.785 10.352 -12.938 1 60.16 146 ASN A C 1
ATOM 1183 O O . ASN A 1 146 ?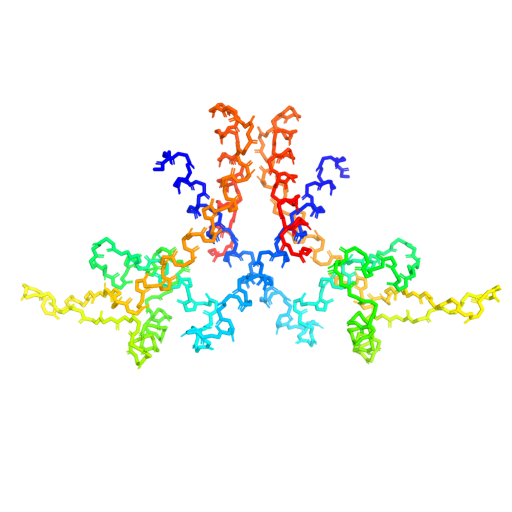 -4.824 10.805 -12.453 1 60.16 146 ASN A O 1
ATOM 1187 N N . ARG A 1 147 ? -2.871 11.094 -13.695 1 45.84 147 ARG A N 1
ATOM 1188 C CA . ARG A 1 147 ? -3.389 12.305 -14.32 1 45.84 147 ARG A CA 1
ATOM 1189 C C . ARG A 1 147 ? -4.18 11.977 -15.578 1 45.84 147 ARG A C 1
ATOM 1191 O O . ARG A 1 147 ? -3.836 11.047 -16.312 1 45.84 147 ARG A O 1
ATOM 1198 N N . MET B 1 1 ? 14.312 14.117 13 1 62.91 1 MET B N 1
ATOM 1199 C CA . MET B 1 1 ? 14.281 13.102 11.953 1 62.91 1 MET B CA 1
ATOM 1200 C C . MET B 1 1 ? 15.086 13.539 10.734 1 62.91 1 MET B C 1
ATOM 1202 O O . MET B 1 1 ? 15.023 14.703 10.336 1 62.91 1 MET B O 1
ATOM 1206 N N . SER B 1 2 ? 15.969 12.664 10.266 1 82.94 2 SER B N 1
ATOM 1207 C CA . SER B 1 2 ? 16.812 13.047 9.148 1 82.94 2 SER B CA 1
ATOM 1208 C C . SER B 1 2 ? 15.992 13.453 7.938 1 82.94 2 SER B C 1
ATOM 1210 O O . SER B 1 2 ? 14.82 13.078 7.816 1 82.94 2 SER B O 1
ATOM 1212 N N . GLU B 1 3 ? 16.359 14.445 7.227 1 88.94 3 GLU B N 1
ATOM 1213 C CA . GLU B 1 3 ? 15.719 14.938 6.012 1 88.94 3 GLU B CA 1
ATOM 1214 C C . GLU B 1 3 ? 15.336 13.789 5.082 1 88.94 3 GLU B C 1
ATOM 1216 O O . GLU B 1 3 ? 14.266 13.805 4.473 1 88.94 3 GLU B O 1
ATOM 1221 N N . ASN B 1 4 ? 16.188 12.766 5.051 1 90.06 4 ASN B N 1
ATOM 1222 C CA . ASN B 1 4 ? 15.906 11.617 4.195 1 90.06 4 ASN B CA 1
ATOM 1223 C C . ASN B 1 4 ? 14.695 10.836 4.684 1 90.06 4 ASN B C 1
ATOM 1225 O O . ASN B 1 4 ? 13.906 10.344 3.879 1 90.06 4 ASN B O 1
ATOM 1229 N N . ILE B 1 5 ? 14.531 10.82 6.016 1 89.19 5 ILE B N 1
ATOM 1230 C CA . ILE B 1 5 ? 13.398 10.094 6.582 1 89.19 5 ILE B CA 1
ATOM 1231 C C . ILE B 1 5 ? 12.102 10.812 6.234 1 89.19 5 ILE B C 1
ATOM 1233 O O . ILE B 1 5 ? 11.109 10.172 5.875 1 89.19 5 ILE B O 1
ATOM 1237 N N . LYS B 1 6 ? 12.148 12.078 6.293 1 87.56 6 LYS B N 1
ATOM 1238 C CA . LYS B 1 6 ? 10.969 12.875 5.973 1 87.56 6 LYS B CA 1
ATOM 1239 C C . LYS B 1 6 ? 10.57 12.711 4.508 1 87.56 6 LYS B C 1
ATOM 1241 O O . LYS B 1 6 ? 9.398 12.516 4.191 1 87.56 6 LYS B O 1
ATOM 1246 N N . ILE B 1 7 ? 11.547 12.789 3.65 1 90.88 7 ILE B N 1
ATOM 1247 C CA . ILE B 1 7 ? 11.312 12.648 2.219 1 90.88 7 ILE B CA 1
ATOM 1248 C C . ILE B 1 7 ? 10.766 11.258 1.92 1 90.88 7 ILE B C 1
ATOM 1250 O O . ILE B 1 7 ? 9.781 11.109 1.19 1 90.88 7 ILE B O 1
ATOM 1254 N N . LEU B 1 8 ? 11.398 10.25 2.49 1 91.75 8 LEU B N 1
ATOM 1255 C CA . LEU B 1 8 ? 10.992 8.867 2.275 1 91.75 8 LEU B CA 1
ATOM 1256 C C . LEU B 1 8 ? 9.562 8.641 2.766 1 91.75 8 LEU B C 1
ATOM 1258 O O . LEU B 1 8 ? 8.773 7.965 2.098 1 91.75 8 LEU B O 1
ATOM 1262 N N . ASN B 1 9 ? 9.227 9.227 3.875 1 87.69 9 ASN B N 1
ATOM 1263 C CA . ASN B 1 9 ? 7.879 9.094 4.418 1 87.69 9 ASN B CA 1
ATOM 1264 C C . ASN B 1 9 ? 6.836 9.688 3.475 1 87.69 9 ASN B C 1
ATOM 1266 O O . ASN B 1 9 ? 5.812 9.055 3.201 1 87.69 9 ASN B O 1
ATOM 1270 N N . GLU B 1 10 ? 7.113 10.844 3.027 1 85.94 10 GLU B N 1
ATOM 1271 C CA . GLU B 1 10 ? 6.172 11.5 2.123 1 85.94 10 GLU B CA 1
ATOM 1272 C C . GLU B 1 10 ? 5.98 10.688 0.845 1 85.94 10 GLU B C 1
ATOM 1274 O O . GLU B 1 10 ? 4.855 10.508 0.377 1 85.94 10 GLU B O 1
ATOM 1279 N N . LEU B 1 11 ? 7.066 10.164 0.304 1 87.88 11 LEU B N 1
ATOM 1280 C CA . LEU B 1 11 ? 7.012 9.367 -0.917 1 87.88 11 LEU B CA 1
ATOM 1281 C C . LEU B 1 11 ? 6.238 8.078 -0.688 1 87.88 11 LEU B C 1
ATOM 1283 O O . LEU B 1 11 ? 5.375 7.711 -1.492 1 87.88 11 LEU B O 1
ATOM 1287 N N . LEU B 1 12 ? 6.523 7.453 0.392 1 88.06 12 LEU B N 1
ATOM 1288 C CA . LEU B 1 12 ? 5.91 6.16 0.685 1 88.06 12 LEU B CA 1
ATOM 1289 C C . LEU B 1 12 ? 4.406 6.309 0.897 1 88.06 12 LEU B C 1
ATOM 1291 O O . LEU B 1 12 ? 3.621 5.512 0.382 1 88.06 12 LEU B O 1
ATOM 1295 N N . VAL B 1 13 ? 3.996 7.27 1.665 1 85.62 13 VAL B N 1
ATOM 1296 C CA . VAL B 1 13 ? 2.58 7.492 1.942 1 85.62 13 VAL B CA 1
ATOM 1297 C C . VAL B 1 13 ? 1.834 7.758 0.637 1 85.62 13 VAL B C 1
ATOM 1299 O O . VAL B 1 13 ? 0.78 7.168 0.387 1 85.62 13 VAL B O 1
ATOM 1302 N N . ASP B 1 14 ? 2.428 8.57 -0.225 1 85.69 14 ASP B N 1
ATOM 1303 C CA . ASP B 1 14 ? 1.804 8.898 -1.503 1 85.69 14 ASP B CA 1
ATOM 1304 C C . ASP B 1 14 ? 1.698 7.664 -2.396 1 85.69 14 ASP B C 1
ATOM 1306 O O . ASP B 1 14 ? 0.655 7.422 -3.01 1 85.69 14 ASP B O 1
ATOM 1310 N N . ILE B 1 15 ? 2.76 6.941 -2.461 1 86.94 15 ILE B N 1
ATOM 1311 C CA . ILE B 1 15 ? 2.811 5.766 -3.32 1 86.94 15 ILE B CA 1
ATOM 1312 C C . ILE B 1 15 ? 1.793 4.73 -2.844 1 86.94 15 ILE B C 1
ATOM 1314 O O . ILE B 1 15 ? 1.065 4.148 -3.65 1 86.94 15 ILE B O 1
ATOM 1318 N N . PHE B 1 16 ? 1.753 4.562 -1.541 1 84.12 16 PHE B N 1
ATOM 1319 C CA . PHE B 1 16 ? 0.812 3.602 -0.978 1 84.12 16 PHE B CA 1
ATOM 1320 C C . PHE B 1 16 ? -0.624 3.99 -1.311 1 84.12 16 PHE B C 1
ATOM 1322 O O . PHE B 1 16 ? -1.435 3.137 -1.674 1 84.12 16 PHE B O 1
ATOM 1329 N N . TYR B 1 17 ? -0.925 5.16 -1.195 1 82.38 17 TYR B N 1
ATOM 1330 C CA . TYR B 1 17 ? -2.262 5.652 -1.508 1 82.38 17 TYR B CA 1
ATOM 1331 C C . TYR B 1 17 ? -2.586 5.453 -2.984 1 82.38 17 TYR B C 1
ATOM 1333 O O . TYR B 1 17 ? -3.674 4.992 -3.33 1 82.38 17 TYR B O 1
ATOM 1341 N N . ASP B 1 18 ? -1.626 5.793 -3.795 1 86 18 ASP B N 1
ATOM 1342 C CA . ASP B 1 18 ? -1.836 5.68 -5.234 1 86 18 ASP B CA 1
ATOM 1343 C C . ASP B 1 18 ? -2.043 4.223 -5.645 1 86 18 ASP B C 1
ATOM 1345 O O . ASP B 1 18 ? -2.949 3.916 -6.422 1 86 18 ASP B O 1
ATOM 1349 N N . ILE B 1 19 ? -1.247 3.387 -5.117 1 85.5 19 ILE B N 1
ATOM 1350 C CA . ILE B 1 19 ? -1.326 1.972 -5.461 1 85.5 19 ILE B CA 1
ATOM 1351 C C . ILE B 1 19 ? -2.664 1.402 -4.996 1 85.5 19 ILE B C 1
ATOM 1353 O O . ILE B 1 19 ? -3.361 0.732 -5.762 1 85.5 19 ILE B O 1
ATOM 1357 N N . THR B 1 20 ? -3.057 1.704 -3.773 1 82.81 20 THR B N 1
ATOM 1358 C CA . THR B 1 20 ? -4.301 1.188 -3.215 1 82.81 20 THR B CA 1
ATOM 1359 C C . THR B 1 20 ? -5.5 1.678 -4.023 1 82.81 20 THR B C 1
ATOM 1361 O O . THR B 1 20 ? -6.41 0.903 -4.324 1 82.81 20 THR B O 1
ATOM 1364 N N . ASN B 1 21 ? -5.496 2.936 -4.395 1 82.12 21 ASN B N 1
ATOM 1365 C CA . ASN B 1 21 ? -6.609 3.506 -5.148 1 82.12 21 ASN B CA 1
ATOM 1366 C C . ASN B 1 21 ? -6.707 2.9 -6.547 1 82.12 21 ASN B C 1
ATOM 1368 O O . ASN B 1 21 ? -7.801 2.594 -7.02 1 82.12 21 ASN B O 1
ATOM 1372 N N . VAL B 1 22 ? -5.57 2.748 -7.18 1 84.25 22 VAL B N 1
ATOM 1373 C CA . VAL B 1 22 ? -5.559 2.178 -8.523 1 84.25 22 VAL B CA 1
ATOM 1374 C C . VAL B 1 22 ? -5.984 0.713 -8.469 1 84.25 22 VAL B C 1
ATOM 1376 O O . VAL B 1 22 ? -6.77 0.256 -9.305 1 84.25 22 VAL B O 1
ATOM 1379 N N . GLU B 1 23 ? -5.469 -0.006 -7.48 1 84.81 23 GLU B N 1
ATOM 1380 C CA . GLU B 1 23 ? -5.836 -1.409 -7.324 1 84.81 23 GLU B CA 1
ATOM 1381 C C . GLU B 1 23 ? -7.332 -1.562 -7.07 1 84.81 23 GLU B C 1
ATOM 1383 O O . GLU B 1 23 ? -7.98 -2.441 -7.645 1 84.81 23 GLU B O 1
ATOM 1388 N N . LYS B 1 24 ? -7.832 -0.769 -6.203 1 82.75 24 LYS B N 1
ATOM 1389 C CA . LYS B 1 24 ? -9.266 -0.791 -5.93 1 82.75 24 LYS B CA 1
ATOM 1390 C C . LYS B 1 24 ? -10.07 -0.53 -7.195 1 82.75 24 LYS B C 1
ATOM 1392 O O . LYS B 1 24 ? -11.07 -1.211 -7.457 1 82.75 24 LYS B O 1
ATOM 1397 N N . LYS B 1 25 ? -9.656 0.402 -7.922 1 83.44 25 LYS B N 1
ATOM 1398 C CA . LYS B 1 25 ? -10.352 0.732 -9.164 1 83.44 25 LYS B CA 1
ATOM 1399 C C . LYS B 1 25 ? -10.266 -0.418 -10.164 1 83.44 25 LYS B C 1
ATOM 1401 O O . LYS B 1 25 ? -11.227 -0.682 -10.891 1 83.44 25 LYS B O 1
ATOM 1406 N N . MET B 1 26 ? -9.117 -1.001 -10.211 1 83.06 26 MET B N 1
ATOM 1407 C CA . MET B 1 26 ? -8.883 -2.096 -11.148 1 83.06 26 MET B CA 1
ATOM 1408 C C . MET B 1 26 ? -9.797 -3.275 -10.844 1 83.06 26 MET B C 1
ATOM 1410 O O . MET B 1 26 ? -10.273 -3.947 -11.766 1 83.06 26 MET B O 1
ATOM 1414 N N . PHE B 1 27 ? -10.117 -3.49 -9.586 1 83.94 27 PHE B N 1
ATOM 1415 C CA . PHE B 1 27 ? -10.852 -4.699 -9.242 1 83.94 27 PHE B CA 1
ATOM 1416 C C . PHE B 1 27 ? -12.25 -4.363 -8.742 1 83.94 27 PHE B C 1
ATOM 1418 O O . PHE B 1 27 ? -13 -5.25 -8.336 1 83.94 27 PHE B O 1
ATOM 1425 N N . SER B 1 28 ? -12.609 -3.096 -8.664 1 77.25 28 SER B N 1
ATOM 1426 C CA . SER B 1 28 ? -13.945 -2.678 -8.258 1 77.25 28 SER B CA 1
ATOM 1427 C C . SER B 1 28 ? -14.867 -2.541 -9.461 1 77.25 28 SER B C 1
ATOM 1429 O O . SER B 1 28 ? -16.078 -2.395 -9.312 1 77.25 28 SER B O 1
ATOM 1431 N N . HIS B 1 29 ? -14.297 -2.541 -10.586 1 72.69 29 HIS B N 1
ATOM 1432 C CA . HIS B 1 29 ? -15.133 -2.355 -11.766 1 72.69 29 HIS B CA 1
ATOM 1433 C C . HIS B 1 29 ? -14.859 -3.43 -12.812 1 72.69 29 HIS B C 1
ATOM 1435 O O . HIS B 1 29 ? -13.844 -4.125 -12.742 1 72.69 29 HIS B O 1
ATOM 1441 N N . GLY B 1 30 ? -15.805 -3.611 -13.625 1 75.25 30 GLY B N 1
ATOM 1442 C CA . GLY B 1 30 ? -15.617 -4.461 -14.789 1 75.25 30 GLY B CA 1
ATOM 1443 C C . GLY B 1 30 ? -15.742 -5.941 -14.477 1 75.25 30 GLY B C 1
ATOM 1444 O O . GLY B 1 30 ? -16.641 -6.348 -13.734 1 75.25 30 GLY B O 1
ATOM 1445 N N . LYS B 1 31 ? -14.797 -6.711 -15.039 1 80.12 31 LYS B N 1
ATOM 1446 C CA . LYS B 1 31 ? -14.867 -8.172 -15.055 1 80.12 31 LYS B CA 1
ATOM 1447 C C . LYS B 1 31 ? -14.602 -8.75 -13.672 1 80.12 31 LYS B C 1
ATOM 1449 O O . LYS B 1 31 ? -15.062 -9.844 -13.344 1 80.12 31 LYS B O 1
ATOM 1454 N N . PHE B 1 32 ? -14.047 -7.941 -12.75 1 86.19 32 PHE B N 1
ATOM 1455 C CA . PHE B 1 32 ? -13.609 -8.492 -11.469 1 86.19 32 PHE B CA 1
ATOM 1456 C C . PHE B 1 32 ? -14.266 -7.738 -10.312 1 86.19 32 PHE B C 1
ATOM 1458 O O . PHE B 1 32 ? -13.688 -7.648 -9.227 1 86.19 32 PHE B O 1
ATOM 1465 N N . LYS B 1 33 ? -15.438 -7.211 -10.57 1 87.44 33 LYS B N 1
ATOM 1466 C CA . LYS B 1 33 ? -16.125 -6.352 -9.602 1 87.44 33 LYS B CA 1
ATOM 1467 C C . LYS B 1 33 ? -16.547 -7.137 -8.367 1 87.44 33 LYS B C 1
ATOM 1469 O O . LYS B 1 33 ? -16.891 -6.551 -7.344 1 87.44 33 LYS B O 1
ATOM 1474 N N . ASP B 1 34 ? -16.5 -8.398 -8.469 1 92.69 34 ASP B N 1
ATOM 1475 C CA . ASP B 1 34 ? -16.969 -9.219 -7.355 1 92.69 34 ASP B CA 1
ATOM 1476 C C . ASP B 1 34 ? -15.812 -9.633 -6.457 1 92.69 34 ASP B C 1
ATOM 1478 O O . ASP B 1 34 ? -16 -10.422 -5.527 1 92.69 34 ASP B O 1
ATOM 1482 N N . LEU B 1 35 ? -14.609 -9.125 -6.688 1 93.75 35 LEU B N 1
ATOM 1483 C CA . LEU B 1 35 ? -13.438 -9.508 -5.91 1 93.75 35 LEU B CA 1
ATOM 1484 C C . LEU B 1 35 ? -13.031 -8.398 -4.945 1 93.75 35 LEU B C 1
ATOM 1486 O O . LEU B 1 35 ? -13.039 -7.219 -5.312 1 93.75 35 LEU B O 1
ATOM 1490 N N . SER B 1 36 ? -12.695 -8.766 -3.781 1 87.81 36 SER B N 1
ATOM 1491 C CA . SER B 1 36 ? -12.031 -7.867 -2.844 1 87.81 36 SER B CA 1
ATOM 1492 C C . SER B 1 36 ? -10.516 -7.902 -3.021 1 87.81 36 SER B C 1
ATOM 1494 O O . SER B 1 36 ? -9.984 -8.828 -3.637 1 87.81 36 SER B O 1
ATOM 1496 N N . ILE B 1 37 ? -9.883 -6.98 -2.441 1 86.38 37 ILE B N 1
ATOM 1497 C CA . ILE B 1 37 ? -8.43 -6.902 -2.512 1 86.38 37 ILE B CA 1
ATOM 1498 C C . ILE B 1 37 ? -7.816 -8.133 -1.848 1 86.38 37 ILE B C 1
ATOM 1500 O O . ILE B 1 37 ? -6.805 -8.664 -2.316 1 86.38 37 ILE B O 1
ATOM 1504 N N . THR B 1 38 ? -8.477 -8.594 -0.76 1 87.44 38 THR B N 1
ATOM 1505 C CA . THR B 1 38 ? -8 -9.773 -0.056 1 87.44 38 THR B CA 1
ATOM 1506 C C . THR B 1 38 ? -8.102 -11.016 -0.944 1 87.44 38 THR B C 1
ATOM 1508 O O . THR B 1 38 ? -7.223 -11.875 -0.928 1 87.44 38 THR B O 1
ATOM 1511 N N . GLU B 1 39 ? -9.141 -11.062 -1.656 1 92.94 39 GLU B N 1
ATOM 1512 C CA . GLU B 1 39 ? -9.32 -12.188 -2.57 1 92.94 39 GLU B CA 1
ATOM 1513 C C . GLU B 1 39 ? -8.297 -12.148 -3.699 1 92.94 39 GLU B C 1
ATOM 1515 O O . GLU B 1 39 ? -7.77 -13.188 -4.102 1 92.94 39 GLU B O 1
ATOM 1520 N N . VAL B 1 40 ? -7.992 -10.984 -4.223 1 92.81 40 VAL B N 1
ATOM 1521 C CA . VAL B 1 40 ? -6.977 -10.828 -5.258 1 92.81 40 VAL B CA 1
ATOM 1522 C C . VAL B 1 40 ? -5.617 -11.266 -4.715 1 92.81 40 VAL B C 1
ATOM 1524 O O . VAL B 1 40 ? -4.855 -11.945 -5.406 1 92.81 40 VAL B O 1
ATOM 1527 N N . ARG B 1 41 ? -5.359 -10.945 -3.541 1 90.25 41 ARG B N 1
ATOM 1528 C CA . ARG B 1 41 ? -4.121 -11.359 -2.893 1 90.25 41 ARG B CA 1
ATOM 1529 C C . ARG B 1 41 ? -4.035 -12.875 -2.793 1 90.25 41 ARG B C 1
ATOM 1531 O O . ARG B 1 41 ? -2.969 -13.461 -2.998 1 90.25 41 ARG B O 1
ATOM 1538 N N . THR B 1 42 ? -5.125 -13.453 -2.438 1 95 42 THR B N 1
ATOM 1539 C CA . THR B 1 42 ? -5.172 -14.906 -2.35 1 95 42 THR B CA 1
ATOM 1540 C C . THR B 1 42 ? -4.91 -15.539 -3.713 1 95 42 THR B C 1
ATOM 1542 O O . THR B 1 42 ? -4.141 -16.5 -3.822 1 95 42 THR B O 1
ATOM 1545 N N . ILE B 1 43 ? -5.504 -14.977 -4.688 1 96.25 43 ILE B N 1
ATOM 1546 C CA . ILE B 1 43 ? -5.312 -15.453 -6.055 1 96.25 43 ILE B CA 1
ATOM 1547 C C . ILE B 1 43 ? -3.836 -15.352 -6.434 1 96.25 43 ILE B C 1
ATOM 1549 O O . ILE B 1 43 ? -3.27 -16.281 -7.004 1 96.25 43 ILE B O 1
ATOM 1553 N N . ASN B 1 44 ? -3.26 -14.266 -6.074 1 93.19 44 ASN B N 1
ATOM 1554 C CA . ASN B 1 44 ? -1.842 -14.062 -6.352 1 93.19 44 ASN B CA 1
ATOM 1555 C C . ASN B 1 44 ? -0.981 -15.102 -5.641 1 93.19 44 ASN B C 1
ATOM 1557 O O . ASN B 1 44 ? -0.013 -15.609 -6.211 1 93.19 44 ASN B O 1
ATOM 1561 N N . ALA B 1 45 ? -1.282 -15.406 -4.449 1 92.94 45 ALA B N 1
ATOM 1562 C CA . ALA B 1 45 ? -0.516 -16.359 -3.654 1 92.94 45 ALA B CA 1
ATOM 1563 C C . ALA B 1 45 ? -0.621 -17.766 -4.234 1 92.94 45 ALA B C 1
ATOM 1565 O O . ALA B 1 45 ? 0.333 -18.547 -4.168 1 92.94 45 ALA B O 1
ATOM 1566 N N . ILE B 1 46 ? -1.788 -18.094 -4.738 1 96.31 46 ILE B N 1
ATOM 1567 C CA . ILE B 1 46 ? -1.97 -19.391 -5.371 1 96.31 46 ILE B CA 1
ATOM 1568 C C . ILE B 1 46 ? -1.068 -19.5 -6.598 1 96.31 46 ILE B C 1
ATOM 1570 O O . ILE B 1 46 ? -0.356 -20.484 -6.77 1 96.31 46 ILE B O 1
ATOM 1574 N N . GLY B 1 47 ? -1.094 -18.484 -7.449 1 93.81 47 GLY B N 1
ATOM 1575 C CA . GLY B 1 47 ? -0.225 -18.453 -8.617 1 93.81 47 GLY B CA 1
ATOM 1576 C C . GLY B 1 47 ? -0.724 -19.312 -9.758 1 93.81 47 GLY B C 1
ATOM 1577 O O . GLY B 1 47 ? -1.799 -19.922 -9.664 1 93.81 47 GLY B O 1
ATOM 1578 N N . ILE B 1 48 ? 0.078 -19.391 -10.836 1 92.69 48 ILE B N 1
ATOM 1579 C CA . ILE B 1 48 ? -0.418 -20.047 -12.031 1 92.69 48 ILE B CA 1
ATOM 1580 C C . ILE B 1 48 ? 0.451 -21.266 -12.352 1 92.69 48 ILE B C 1
ATOM 1582 O O . ILE B 1 48 ? 0.183 -22 -13.305 1 92.69 48 ILE B O 1
ATOM 1586 N N . ASN B 1 49 ? 1.466 -21.516 -11.664 1 87.5 49 ASN B N 1
ATOM 1587 C CA . ASN B 1 49 ? 2.42 -22.562 -12.023 1 87.5 49 ASN B CA 1
ATOM 1588 C C . ASN B 1 49 ? 1.875 -23.953 -11.719 1 87.5 49 ASN B C 1
ATOM 1590 O O . ASN B 1 49 ? 1.581 -24.734 -12.633 1 87.5 49 ASN B O 1
ATOM 1594 N N . LYS B 1 50 ? 1.843 -24.453 -10.5 1 89.38 50 LYS B N 1
ATOM 1595 C CA . LYS B 1 50 ? 1.382 -25.766 -10.07 1 89.38 50 LYS B CA 1
ATOM 1596 C C . LYS B 1 50 ? 0.341 -25.656 -8.961 1 89.38 50 LYS B C 1
ATOM 1598 O O . LYS B 1 50 ? 0.282 -24.641 -8.258 1 89.38 50 LYS B O 1
ATOM 1603 N N . PRO B 1 51 ? -0.501 -26.688 -8.961 1 94.81 51 PRO B N 1
ATOM 1604 C CA . PRO B 1 51 ? -1.401 -26.719 -7.809 1 94.81 51 PRO B CA 1
ATOM 1605 C C . PRO B 1 51 ? -0.657 -26.656 -6.477 1 94.81 51 PRO B C 1
ATOM 1607 O O . PRO B 1 51 ? 0.453 -27.172 -6.359 1 94.81 51 PRO B O 1
ATOM 1610 N N . LYS B 1 52 ? -1.296 -25.953 -5.551 1 95.44 52 LYS B N 1
ATOM 1611 C CA . LYS B 1 52 ? -0.674 -25.797 -4.238 1 95.44 52 LYS B CA 1
ATOM 1612 C C . LYS B 1 52 ? -1.549 -26.391 -3.141 1 95.44 52 LYS B C 1
ATOM 1614 O O . LYS B 1 52 ? -2.777 -26.391 -3.248 1 95.44 52 LYS B O 1
ATOM 1619 N N . LYS B 1 53 ? -0.84 -26.875 -2.125 1 94.44 53 LYS B N 1
ATOM 1620 C CA . LYS B 1 53 ? -1.563 -27.281 -0.92 1 94.44 53 LYS B CA 1
ATOM 1621 C C . LYS B 1 53 ? -2.088 -26.062 -0.166 1 94.44 53 LYS B C 1
ATOM 1623 O O . LYS B 1 53 ? -1.479 -24.984 -0.205 1 94.44 53 LYS B O 1
ATOM 1628 N N . MET B 1 54 ? -3.193 -26.281 0.506 1 94.19 54 MET B N 1
ATOM 1629 C CA . MET B 1 54 ? -3.77 -25.234 1.339 1 94.19 54 MET B CA 1
ATOM 1630 C C . MET B 1 54 ? -2.732 -24.688 2.312 1 94.19 54 MET B C 1
ATOM 1632 O O . MET B 1 54 ? -2.641 -23.469 2.508 1 94.19 54 MET B O 1
ATOM 1636 N N . SER B 1 55 ? -1.894 -25.5 2.82 1 94.75 55 SER B N 1
ATOM 1637 C CA . SER B 1 55 ? -0.901 -25.094 3.812 1 94.75 55 SER B CA 1
ATOM 1638 C C . SER B 1 55 ? 0.168 -24.203 3.197 1 94.75 55 SER B C 1
ATOM 1640 O O . SER B 1 55 ? 0.633 -23.25 3.832 1 94.75 55 SER B O 1
ATOM 1642 N N . GLU B 1 56 ? 0.5 -24.453 2.014 1 94.38 56 GLU B N 1
ATOM 1643 C CA . GLU B 1 56 ? 1.495 -23.656 1.31 1 94.38 56 GLU B CA 1
ATOM 1644 C C . GLU B 1 56 ? 0.982 -22.234 1.054 1 94.38 56 GLU B C 1
ATOM 1646 O O . GLU B 1 56 ? 1.707 -21.266 1.256 1 94.38 56 GLU B O 1
ATOM 1651 N N . VAL B 1 57 ? -0.242 -22.156 0.688 1 94.94 57 VAL B N 1
ATOM 1652 C CA . VAL B 1 57 ? -0.838 -20.859 0.39 1 94.94 57 VAL B CA 1
ATOM 1653 C C . VAL B 1 57 ? -1.019 -20.062 1.682 1 94.94 57 VAL B C 1
ATOM 1655 O O . VAL B 1 57 ? -0.768 -18.859 1.715 1 94.94 57 VAL B O 1
ATOM 1658 N N . ALA B 1 58 ? -1.383 -20.766 2.717 1 94.5 58 ALA B N 1
ATOM 1659 C CA . ALA B 1 58 ? -1.557 -20.125 4.012 1 94.5 58 ALA B CA 1
ATOM 1660 C C . ALA B 1 58 ? -0.236 -19.547 4.52 1 94.5 58 ALA B C 1
ATOM 1662 O O . ALA B 1 58 ? -0.2 -18.438 5.055 1 94.5 58 ALA B O 1
ATOM 1663 N N . ILE B 1 59 ? 0.829 -20.281 4.32 1 90.56 59 ILE B N 1
ATOM 1664 C CA . ILE B 1 59 ? 2.16 -19.844 4.723 1 90.56 59 ILE B CA 1
ATOM 1665 C C . ILE B 1 59 ? 2.555 -18.594 3.928 1 90.56 59 ILE B C 1
ATOM 1667 O O . ILE B 1 59 ? 3.031 -17.625 4.5 1 90.56 59 ILE B O 1
ATOM 1671 N N . ASP B 1 60 ? 2.275 -18.609 2.623 1 87.44 60 ASP B N 1
ATOM 1672 C CA . ASP B 1 60 ? 2.6 -17.484 1.759 1 87.44 60 ASP B CA 1
ATOM 1673 C C . ASP B 1 60 ? 1.879 -16.219 2.217 1 87.44 60 ASP B C 1
ATOM 1675 O O . ASP B 1 60 ? 2.422 -15.117 2.111 1 87.44 60 ASP B O 1
ATOM 1679 N N . LEU B 1 61 ? 0.667 -16.359 2.736 1 88.44 61 LEU B N 1
ATOM 1680 C CA . LEU B 1 61 ? -0.169 -15.234 3.123 1 88.44 61 LEU B CA 1
ATOM 1681 C C . LEU B 1 61 ? -0.002 -14.914 4.605 1 88.44 61 LEU B C 1
ATOM 1683 O O . LEU B 1 61 ? -0.562 -13.938 5.102 1 88.44 61 LEU B O 1
ATOM 1687 N N . ASN B 1 62 ? 0.699 -15.75 5.305 1 84.44 62 ASN B N 1
ATOM 1688 C CA . ASN B 1 62 ? 0.908 -15.594 6.742 1 84.44 62 ASN B CA 1
ATOM 1689 C C . ASN B 1 62 ? -0.415 -15.578 7.5 1 84.44 62 ASN B C 1
ATOM 1691 O O . ASN B 1 62 ? -0.659 -14.672 8.305 1 84.44 62 ASN B O 1
ATOM 1695 N N . ILE B 1 63 ? -1.28 -16.562 7.191 1 87.38 63 ILE B N 1
ATOM 1696 C CA . ILE B 1 63 ? -2.551 -16.734 7.887 1 87.38 63 ILE B CA 1
ATOM 1697 C C . ILE B 1 63 ? -2.76 -18.203 8.219 1 87.38 63 ILE B C 1
ATOM 1699 O O . ILE B 1 63 ? -1.986 -19.062 7.789 1 87.38 63 ILE B O 1
ATOM 1703 N N . THR B 1 64 ? -3.809 -18.453 8.992 1 91.94 64 THR B N 1
ATOM 1704 C CA . THR B 1 64 ? -4.121 -19.828 9.336 1 91.94 64 THR B CA 1
ATOM 1705 C C . THR B 1 64 ? -4.844 -20.531 8.18 1 91.94 64 THR B C 1
ATOM 1707 O O . THR B 1 64 ? -5.492 -19.875 7.367 1 91.94 64 THR B O 1
ATOM 1710 N N . VAL B 1 65 ? -4.734 -21.812 8.18 1 94.38 65 VAL B N 1
ATOM 1711 C CA . VAL B 1 65 ? -5.441 -22.594 7.172 1 94.38 65 VAL B CA 1
ATOM 1712 C C . VAL B 1 65 ? -6.945 -22.391 7.316 1 94.38 65 VAL B C 1
ATOM 1714 O O . VAL B 1 65 ? -7.672 -22.359 6.32 1 94.38 65 VAL B O 1
ATOM 1717 N N . GLY B 1 66 ? -7.363 -22.219 8.5 1 94.69 66 GLY B N 1
ATOM 1718 C CA . GLY B 1 66 ? -8.766 -21.938 8.742 1 94.69 66 GLY B CA 1
ATOM 1719 C C . GLY B 1 66 ? -9.25 -20.672 8.055 1 94.69 66 GLY B C 1
ATOM 1720 O O . GLY B 1 66 ? -10.297 -20.672 7.406 1 94.69 66 GLY B O 1
ATOM 1721 N N . THR B 1 67 ? -8.508 -19.594 8.172 1 92.44 67 THR B N 1
ATOM 1722 C CA . THR B 1 67 ? -8.828 -18.328 7.523 1 92.44 67 THR B CA 1
ATOM 1723 C C . THR B 1 67 ? -8.789 -18.469 6.004 1 92.44 67 THR B C 1
ATOM 1725 O O . THR B 1 67 ? -9.656 -17.953 5.309 1 92.44 67 THR B O 1
ATOM 1728 N N . LEU B 1 68 ? -7.801 -19.188 5.605 1 95.38 68 LEU B N 1
ATOM 1729 C CA . LEU B 1 68 ? -7.668 -19.406 4.168 1 95.38 68 LEU B CA 1
ATOM 1730 C C . LEU B 1 68 ? -8.859 -20.172 3.617 1 95.38 68 LEU B C 1
ATOM 1732 O O . LEU B 1 68 ? -9.336 -19.891 2.514 1 95.38 68 LEU B O 1
ATOM 1736 N N . THR B 1 69 ? -9.336 -21.125 4.34 1 96.12 69 THR B N 1
ATOM 1737 C CA . THR B 1 69 ? -10.438 -21.984 3.895 1 96.12 69 THR B CA 1
ATOM 1738 C C . THR B 1 69 ? -11.656 -21.125 3.537 1 96.12 69 THR B C 1
ATOM 1740 O O . THR B 1 69 ? -12.297 -21.359 2.504 1 96.12 69 THR B O 1
ATOM 1743 N N . THR B 1 70 ? -11.898 -20.172 4.316 1 96.5 70 THR B N 1
ATOM 1744 C CA . THR B 1 70 ? -13.031 -19.281 4.074 1 96.5 70 THR B CA 1
ATOM 1745 C C . THR B 1 70 ? -12.844 -18.516 2.77 1 96.5 70 THR B C 1
ATOM 1747 O O . THR B 1 70 ? -13.773 -18.406 1.965 1 96.5 70 THR B O 1
ATOM 1750 N N . SER B 1 71 ? -11.711 -18.031 2.58 1 95.81 71 SER B N 1
ATOM 1751 C CA . SER B 1 71 ? -11.406 -17.281 1.364 1 95.81 71 SER B CA 1
ATOM 1752 C C . SER B 1 71 ? -11.484 -18.172 0.131 1 95.81 71 SER B C 1
ATOM 1754 O O . SER B 1 71 ? -12.031 -17.781 -0.898 1 95.81 71 SER B O 1
ATOM 1756 N N . ILE B 1 72 ? -10.969 -19.344 0.288 1 97.5 72 ILE B N 1
ATOM 1757 C CA . ILE B 1 72 ? -10.945 -20.281 -0.832 1 97.5 72 ILE B CA 1
ATOM 1758 C C . ILE B 1 72 ? -12.375 -20.719 -1.171 1 97.5 72 ILE B C 1
ATOM 1760 O O . ILE B 1 72 ? -12.734 -20.812 -2.346 1 97.5 72 ILE B O 1
ATOM 1764 N N . ASN B 1 73 ? -13.203 -20.953 -0.154 1 97.62 73 ASN B N 1
ATOM 1765 C CA . ASN B 1 73 ? -14.602 -21.297 -0.389 1 97.62 73 ASN B CA 1
ATOM 1766 C C . ASN B 1 73 ? -15.305 -20.219 -1.215 1 97.62 73 ASN B C 1
ATOM 1768 O O . ASN B 1 73 ? -16.047 -20.547 -2.148 1 97.62 73 ASN B O 1
ATOM 1772 N N . ARG B 1 74 ? -15.008 -19.016 -0.927 1 97.5 74 ARG B N 1
ATOM 1773 C CA . ARG B 1 74 ? -15.617 -17.906 -1.657 1 97.5 74 ARG B CA 1
ATOM 1774 C C . ARG B 1 74 ? -15.117 -17.859 -3.098 1 97.5 74 ARG B C 1
ATOM 1776 O O . ARG B 1 74 ? -15.906 -17.672 -4.027 1 97.5 74 ARG B O 1
ATOM 1783 N N . LEU B 1 75 ? -13.867 -18.078 -3.246 1 98 75 LEU B N 1
ATOM 1784 C CA . LEU B 1 75 ? -13.25 -18 -4.566 1 98 75 LEU B CA 1
ATOM 1785 C C . LEU B 1 75 ? -13.688 -19.172 -5.445 1 98 75 LEU B C 1
ATOM 1787 O O . LEU B 1 75 ? -13.82 -19.031 -6.66 1 98 75 LEU B O 1
ATOM 1791 N N . VAL B 1 76 ? -13.93 -20.312 -4.812 1 98.06 76 VAL B N 1
ATOM 1792 C CA . VAL B 1 76 ? -14.469 -21.469 -5.539 1 98.06 76 VAL B CA 1
ATOM 1793 C C . VAL B 1 76 ? -15.898 -21.172 -5.988 1 98.06 76 VAL B C 1
ATOM 1795 O O . VAL B 1 76 ? -16.25 -21.406 -7.148 1 98.06 76 VAL B O 1
ATOM 1798 N N . LYS B 1 77 ? -16.641 -20.656 -5.074 1 97.88 77 LYS B N 1
ATOM 1799 C CA . LYS B 1 77 ? -18.031 -20.312 -5.379 1 97.88 77 LYS B CA 1
ATOM 1800 C C . LYS B 1 77 ? -18.109 -19.297 -6.512 1 97.88 77 LYS B C 1
ATOM 1802 O O . LYS B 1 77 ? -18.969 -19.391 -7.379 1 97.88 77 LYS B O 1
ATOM 1807 N N . LYS B 1 78 ? -17.156 -18.391 -6.559 1 96.81 78 LYS B N 1
ATOM 1808 C CA . LYS B 1 78 ? -17.156 -17.328 -7.559 1 96.81 78 LYS B CA 1
ATOM 1809 C C . LYS B 1 78 ? -16.531 -17.812 -8.867 1 96.81 78 LYS B C 1
ATOM 1811 O O . LYS B 1 78 ? -16.578 -17.109 -9.883 1 96.81 78 LYS B O 1
ATOM 1816 N N . GLY B 1 79 ? -15.836 -18.984 -8.859 1 97.56 79 GLY B N 1
ATOM 1817 C CA . GLY B 1 79 ? -15.328 -19.609 -10.07 1 97.56 79 GLY B CA 1
ATOM 1818 C C . GLY B 1 79 ? -13.891 -19.234 -10.375 1 97.56 79 GLY B C 1
ATOM 1819 O O . GLY B 1 79 ? -13.422 -19.391 -11.5 1 97.56 79 GLY B O 1
ATOM 1820 N N . TYR B 1 80 ? -13.117 -18.703 -9.391 1 97.94 80 TYR B N 1
ATOM 1821 C CA . TYR B 1 80 ? -11.75 -18.266 -9.617 1 97.94 80 TYR B CA 1
ATOM 1822 C C . TYR B 1 80 ? -10.75 -19.344 -9.25 1 97.94 80 TYR B C 1
ATOM 1824 O O . TYR B 1 80 ? -9.609 -19.328 -9.703 1 97.94 80 TYR B O 1
ATOM 1832 N N . VAL B 1 81 ? -11.203 -20.266 -8.375 1 98.31 81 VAL B N 1
ATOM 1833 C CA . VAL B 1 81 ? -10.336 -21.328 -7.855 1 98.31 81 VAL B CA 1
ATOM 1834 C C . VAL B 1 81 ? -11.055 -22.672 -7.941 1 98.31 81 VAL B C 1
ATOM 1836 O O . VAL B 1 81 ? -12.289 -22.734 -7.848 1 98.31 81 VAL B O 1
ATOM 1839 N N . LYS B 1 82 ? -10.383 -23.703 -8.148 1 97.69 82 LYS B N 1
ATOM 1840 C CA . LYS B 1 82 ? -10.914 -25.062 -8.086 1 97.69 82 LYS B CA 1
ATOM 1841 C C . LYS B 1 82 ? -10.062 -25.953 -7.18 1 97.69 82 LYS B C 1
ATOM 1843 O O . LYS B 1 82 ? -8.859 -25.734 -7.051 1 97.69 82 LYS B O 1
ATOM 1848 N N . ARG B 1 83 ? -10.703 -26.906 -6.637 1 95.25 83 ARG B N 1
ATOM 1849 C CA . ARG B 1 83 ? -10.016 -27.906 -5.809 1 95.25 83 ARG B CA 1
ATOM 1850 C C . ARG B 1 83 ? -9.695 -29.156 -6.617 1 95.25 83 ARG B C 1
ATOM 1852 O O . ARG B 1 83 ? -10.508 -29.594 -7.434 1 95.25 83 ARG B O 1
ATOM 1859 N N . ILE B 1 84 ? -8.453 -29.562 -6.422 1 91.44 84 ILE B N 1
ATOM 1860 C CA . ILE B 1 84 ? -8.016 -30.766 -7.113 1 91.44 84 ILE B CA 1
ATOM 1861 C C . ILE B 1 84 ? -7.656 -31.859 -6.098 1 91.44 84 ILE B C 1
ATOM 1863 O O . ILE B 1 84 ? -6.934 -31.594 -5.133 1 91.44 84 ILE B O 1
ATOM 1867 N N . LYS B 1 85 ? -8.32 -33 -6.211 1 83.19 85 LYS B N 1
ATOM 1868 C CA . LYS B 1 85 ? -7.973 -34.125 -5.355 1 83.19 85 LYS B CA 1
ATOM 1869 C C . LYS B 1 85 ? -6.793 -34.906 -5.93 1 83.19 85 LYS B C 1
ATOM 1871 O O . LYS B 1 85 ? -6.703 -35.125 -7.145 1 83.19 85 LYS B O 1
ATOM 1876 N N . VAL B 1 86 ? -5.797 -35.094 -5.043 1 76.12 86 VAL B N 1
ATOM 1877 C CA . VAL B 1 86 ? -4.656 -35.906 -5.492 1 76.12 86 VAL B CA 1
ATOM 1878 C C . VAL B 1 86 ? -4.977 -37.375 -5.371 1 76.12 86 VAL B C 1
ATOM 1880 O O . VAL B 1 86 ? -5.488 -37.844 -4.344 1 76.12 86 VAL B O 1
ATOM 1883 N N . GLU B 1 87 ? -4.848 -38.031 -6.461 1 70.12 87 GLU B N 1
ATOM 1884 C CA . GLU B 1 87 ? -5.215 -39.469 -6.586 1 70.12 87 GLU B CA 1
ATOM 1885 C C . GLU B 1 87 ? -4.559 -40.281 -5.492 1 70.12 87 GLU B C 1
ATOM 1887 O O . GLU B 1 87 ? -5.199 -41.188 -4.914 1 70.12 87 GLU B O 1
ATOM 1892 N N . ASP B 1 88 ? -3.34 -40.031 -5.238 1 73.12 88 ASP B N 1
ATOM 1893 C CA . ASP B 1 88 ? -2.586 -40.938 -4.363 1 73.12 88 ASP B CA 1
ATOM 1894 C C . ASP B 1 88 ? -2.9 -40.656 -2.895 1 73.12 88 ASP B C 1
ATOM 1896 O O . ASP B 1 88 ? -2.594 -41.469 -2.021 1 73.12 88 ASP B O 1
ATOM 1900 N N . ASP B 1 89 ? -3.285 -39.531 -2.604 1 67.94 89 ASP B N 1
ATOM 1901 C CA . ASP B 1 89 ? -3.65 -39.156 -1.235 1 67.94 89 ASP B CA 1
ATOM 1902 C C . ASP B 1 89 ? -4.875 -38.25 -1.213 1 67.94 89 ASP B C 1
ATOM 1904 O O . ASP B 1 89 ? -4.738 -37.031 -1.275 1 67.94 89 ASP B O 1
ATOM 1908 N N . ARG B 1 90 ? -6.055 -38.938 -1.153 1 66.44 90 ARG B N 1
ATOM 1909 C CA . ARG B 1 90 ? -7.328 -38.219 -1.283 1 66.44 90 ARG B CA 1
ATOM 1910 C C . ARG B 1 90 ? -7.508 -37.219 -0.164 1 66.44 90 ARG B C 1
ATOM 1912 O O . ARG B 1 90 ? -8.422 -36.375 -0.21 1 66.44 90 ARG B O 1
ATOM 1919 N N . ARG B 1 91 ? -6.574 -37.438 0.837 1 67.44 91 ARG B N 1
ATOM 1920 C CA . ARG B 1 91 ? -6.68 -36.531 1.97 1 67.44 91 ARG B CA 1
ATOM 1921 C C . ARG B 1 91 ? -6.008 -35.188 1.664 1 67.44 91 ARG B C 1
ATOM 1923 O O . ARG B 1 91 ? -6.262 -34.188 2.338 1 67.44 91 ARG B O 1
ATOM 1930 N N . ILE B 1 92 ? -5.336 -35.188 0.578 1 78 92 ILE B N 1
ATOM 1931 C CA . ILE B 1 92 ? -4.613 -33.969 0.28 1 78 92 ILE B CA 1
ATOM 1932 C C . ILE B 1 92 ? -5.375 -33.156 -0.772 1 78 92 ILE B C 1
ATOM 1934 O O . ILE B 1 92 ? -5.613 -33.625 -1.881 1 78 92 ILE B O 1
ATOM 1938 N N . VAL B 1 93 ? -5.965 -32.125 -0.325 1 85.94 93 VAL B N 1
ATOM 1939 C CA . VAL B 1 93 ? -6.668 -31.234 -1.233 1 85.94 93 VAL B CA 1
ATOM 1940 C C . VAL B 1 93 ? -5.719 -30.141 -1.71 1 85.94 93 VAL B C 1
ATOM 1942 O O . VAL B 1 93 ? -5.031 -29.516 -0.903 1 85.94 93 VAL B O 1
ATOM 1945 N N . GLN B 1 94 ? -5.562 -30.109 -3.006 1 94.88 94 GLN B N 1
ATOM 1946 C CA . GLN B 1 94 ? -4.809 -29.016 -3.615 1 94.88 94 GLN B CA 1
ATOM 1947 C C . GLN B 1 94 ? -5.738 -28.031 -4.312 1 94.88 94 GLN B C 1
ATOM 1949 O O . GLN B 1 94 ? -6.902 -28.344 -4.574 1 94.88 94 GLN B O 1
ATOM 1954 N N . ILE B 1 95 ? -5.203 -26.828 -4.5 1 96.94 95 ILE B N 1
ATOM 1955 C CA . ILE B 1 95 ? -6.016 -25.812 -5.164 1 96.94 95 ILE B CA 1
ATOM 1956 C C . ILE B 1 95 ? -5.246 -25.234 -6.352 1 96.94 95 ILE B C 1
ATOM 1958 O O . ILE B 1 95 ? -4.016 -25.219 -6.352 1 96.94 95 ILE B O 1
ATOM 1962 N N . GLN B 1 96 ? -6.051 -24.828 -7.305 1 97.62 96 GLN B N 1
ATOM 1963 C CA . GLN B 1 96 ? -5.5 -24.203 -8.5 1 97.62 96 GLN B CA 1
ATOM 1964 C C . GLN B 1 96 ? -6.445 -23.141 -9.047 1 97.62 96 GLN B C 1
ATOM 1966 O O . GLN B 1 96 ? -7.656 -23.188 -8.805 1 97.62 96 GLN B O 1
ATOM 1971 N N . LEU B 1 97 ? -5.816 -22.234 -9.766 1 98.12 97 LEU B N 1
ATOM 1972 C CA . LEU B 1 97 ? -6.637 -21.203 -10.383 1 98.12 97 LEU B CA 1
ATOM 1973 C C . LEU B 1 97 ? -7.367 -21.734 -11.609 1 98.12 97 LEU B C 1
ATOM 1975 O O . LEU B 1 97 ? -6.805 -22.531 -12.367 1 98.12 97 LEU B O 1
ATOM 1979 N N . THR B 1 98 ? -8.633 -21.312 -11.773 1 97.94 98 THR B N 1
ATOM 1980 C CA . THR B 1 98 ? -9.32 -21.5 -13.047 1 97.94 98 THR B CA 1
ATOM 1981 C C . THR B 1 98 ? -8.812 -20.5 -14.086 1 97.94 98 THR B C 1
ATOM 1983 O O . THR B 1 98 ? -7.941 -19.688 -13.797 1 97.94 98 THR B O 1
ATOM 1986 N N . ASP B 1 99 ? -9.359 -20.578 -15.297 1 97.19 99 ASP B N 1
ATOM 1987 C CA . ASP B 1 99 ? -9 -19.594 -16.312 1 97.19 99 ASP B CA 1
ATOM 1988 C C . ASP B 1 99 ? -9.414 -18.188 -15.891 1 97.19 99 ASP B C 1
ATOM 1990 O O . ASP B 1 99 ? -8.688 -17.219 -16.156 1 97.19 99 ASP B O 1
ATOM 1994 N N . LYS B 1 100 ? -10.508 -18.125 -15.203 1 96.31 100 LYS B N 1
ATOM 1995 C CA . LYS B 1 100 ? -10.977 -16.859 -14.656 1 96.31 100 LYS B CA 1
ATOM 1996 C C . LYS B 1 100 ? -10.008 -16.328 -13.609 1 96.31 100 LYS B C 1
ATOM 1998 O O . LYS B 1 100 ? -9.688 -15.133 -13.602 1 96.31 100 LYS B O 1
ATOM 2003 N N . GLY B 1 101 ? -9.539 -17.219 -12.812 1 96.81 101 GLY B N 1
ATOM 2004 C CA . GLY B 1 101 ? -8.555 -16.859 -11.805 1 96.81 101 GLY B CA 1
ATOM 2005 C C . GLY B 1 101 ? -7.219 -16.438 -12.391 1 96.81 101 GLY B C 1
ATOM 2006 O O . GLY B 1 101 ? -6.598 -15.492 -11.914 1 96.81 101 GLY B O 1
ATOM 2007 N N . LYS B 1 102 ? -6.836 -17.109 -13.422 1 97.25 102 LYS B N 1
ATOM 2008 C CA . LYS B 1 102 ? -5.582 -16.781 -14.094 1 97.25 102 LYS B CA 1
ATOM 2009 C C . LYS B 1 102 ? -5.629 -15.383 -14.703 1 97.25 102 LYS B C 1
ATOM 2011 O O . LYS B 1 102 ? -4.621 -14.68 -14.734 1 97.25 102 LYS B O 1
ATOM 2016 N N . SER B 1 103 ? -6.77 -15.031 -15.203 1 95.38 103 SER B N 1
ATOM 2017 C CA . SER B 1 103 ? -6.938 -13.703 -15.773 1 95.38 103 SER B CA 1
ATOM 2018 C C . SER B 1 103 ? -6.699 -12.617 -14.719 1 95.38 103 SER B C 1
ATOM 2020 O O . SER B 1 103 ? -6.027 -11.617 -14.992 1 95.38 103 SER B O 1
ATOM 2022 N N . VAL B 1 104 ? -7.207 -12.859 -13.523 1 94.81 104 VAL B N 1
ATOM 2023 C CA . VAL B 1 104 ? -7.008 -11.922 -12.422 1 94.81 104 VAL B CA 1
ATOM 2024 C C . VAL B 1 104 ? -5.531 -11.891 -12.031 1 94.81 104 VAL B C 1
ATOM 2026 O O . VAL B 1 104 ? -4.957 -10.812 -11.844 1 94.81 104 VAL B O 1
ATOM 2029 N N . TYR B 1 105 ? -4.969 -13.039 -11.945 1 95 105 TYR B N 1
ATOM 2030 C CA . TYR B 1 105 ? -3.555 -13.156 -11.602 1 95 105 TYR B CA 1
ATOM 2031 C C . TYR B 1 105 ? -2.691 -12.359 -12.57 1 95 105 TYR B C 1
ATOM 2033 O O . TYR B 1 105 ? -1.834 -11.578 -12.156 1 95 105 TYR B O 1
ATOM 2041 N N . ASN B 1 106 ? -2.979 -12.539 -13.812 1 94.06 106 ASN B N 1
ATOM 2042 C CA . ASN B 1 106 ? -2.174 -11.891 -14.836 1 94.06 106 ASN B CA 1
ATOM 2043 C C . ASN B 1 106 ? -2.363 -10.375 -14.82 1 94.06 106 ASN B C 1
ATOM 2045 O O . ASN B 1 106 ? -1.401 -9.625 -14.992 1 94.06 106 ASN B O 1
ATOM 2049 N N . THR B 1 107 ? -3.568 -9.938 -14.633 1 92.56 107 THR B N 1
ATOM 2050 C CA . THR B 1 107 ? -3.852 -8.516 -14.562 1 92.56 107 THR B CA 1
ATOM 2051 C C . THR B 1 107 ? -3.115 -7.875 -13.383 1 92.56 107 THR B C 1
ATOM 2053 O O . THR B 1 107 ? -2.494 -6.824 -13.531 1 92.56 107 THR B O 1
ATOM 2056 N N . HIS B 1 108 ? -3.197 -8.539 -12.289 1 91.5 108 HIS B N 1
ATOM 2057 C CA . HIS B 1 108 ? -2.525 -8.062 -11.086 1 91.5 108 HIS B CA 1
ATOM 2058 C C . HIS B 1 108 ? -1.011 -8.07 -11.258 1 91.5 108 HIS B C 1
ATOM 2060 O O . HIS B 1 108 ? -0.333 -7.117 -10.875 1 91.5 108 HIS B O 1
ATOM 2066 N N . LYS B 1 109 ? -0.498 -9.102 -11.805 1 89.81 109 LYS B N 1
ATOM 2067 C CA . LYS B 1 109 ? 0.933 -9.219 -12.07 1 89.81 109 LYS B CA 1
ATOM 2068 C C . LYS B 1 109 ? 1.416 -8.094 -12.992 1 89.81 109 LYS B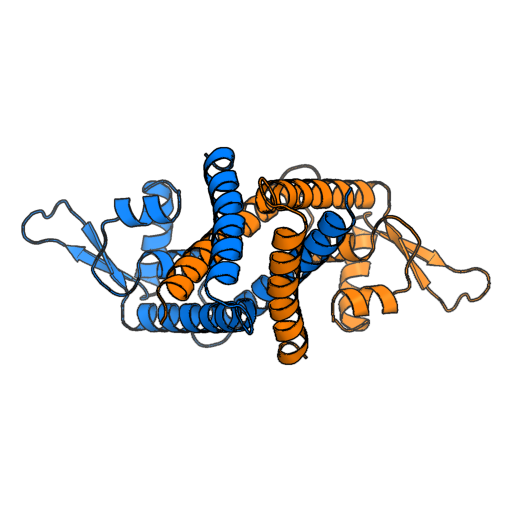 C 1
ATOM 2070 O O . LYS B 1 109 ? 2.459 -7.488 -12.734 1 89.81 109 LYS B O 1
ATOM 2075 N N . ASP B 1 110 ? 0.66 -7.855 -14.016 1 90.5 110 ASP B N 1
ATOM 2076 C CA . ASP B 1 110 ? 1.03 -6.812 -14.969 1 90.5 110 ASP B CA 1
ATOM 2077 C C . ASP B 1 110 ? 1.059 -5.441 -14.305 1 90.5 110 ASP B C 1
ATOM 2079 O O . ASP B 1 110 ? 1.937 -4.625 -14.594 1 90.5 110 ASP B O 1
ATOM 2083 N N . PHE B 1 111 ? 0.09 -5.238 -13.5 1 87.94 111 PHE B N 1
ATOM 2084 C CA . PHE B 1 111 ? 0.013 -3.975 -12.781 1 87.94 111 PHE B CA 1
ATOM 2085 C C . PHE B 1 111 ? 1.256 -3.766 -11.922 1 87.94 111 PHE B C 1
ATOM 2087 O O . PHE B 1 111 ? 1.9 -2.717 -12 1 87.94 111 PHE B O 1
ATOM 2094 N N . HIS B 1 112 ? 1.666 -4.676 -11.117 1 88.62 112 HIS B N 1
ATOM 2095 C CA . HIS B 1 112 ? 2.818 -4.562 -10.227 1 88.62 112 HIS B CA 1
ATOM 2096 C C . HIS B 1 112 ? 4.121 -4.543 -11.016 1 88.62 112 HIS B C 1
ATOM 2098 O O . HIS B 1 112 ? 5.078 -3.873 -10.625 1 88.62 112 HIS B O 1
ATOM 2104 N N . TYR B 1 113 ? 4.137 -5.285 -12.086 1 88.69 113 TYR B N 1
ATOM 2105 C CA . TYR B 1 113 ? 5.32 -5.301 -12.938 1 88.69 113 TYR B CA 1
ATOM 2106 C C . TYR B 1 113 ? 5.637 -3.902 -13.461 1 88.69 113 TYR B C 1
ATOM 2108 O O . TYR B 1 113 ? 6.797 -3.484 -13.477 1 88.69 113 TYR B O 1
ATOM 2116 N N . GLU B 1 114 ? 4.586 -3.174 -13.867 1 90.06 114 GLU B N 1
ATOM 2117 C CA . GLU B 1 114 ? 4.777 -1.814 -14.359 1 90.06 114 GLU B CA 1
ATOM 2118 C C . GLU B 1 114 ? 5.355 -0.91 -13.273 1 90.06 114 GLU B C 1
ATOM 2120 O O . GLU B 1 114 ? 6.227 -0.08 -13.547 1 90.06 114 GLU B O 1
ATOM 2125 N N . ILE B 1 115 ? 4.875 -1.094 -12.133 1 90.88 115 ILE B N 1
ATOM 2126 C CA . ILE B 1 115 ? 5.363 -0.299 -11.008 1 90.88 115 ILE B CA 1
ATOM 2127 C C . ILE B 1 115 ? 6.84 -0.606 -10.758 1 90.88 115 ILE B C 1
ATOM 2129 O O . ILE B 1 115 ? 7.66 0.308 -10.648 1 90.88 115 ILE B O 1
ATOM 2133 N N . ILE B 1 116 ? 7.219 -1.888 -10.75 1 92.69 116 ILE B N 1
ATOM 2134 C CA . ILE B 1 116 ? 8.586 -2.311 -10.461 1 92.69 116 ILE B CA 1
ATOM 2135 C C . ILE B 1 116 ? 9.523 -1.825 -11.562 1 92.69 116 ILE B C 1
ATOM 2137 O O . ILE B 1 116 ? 10.633 -1.357 -11.281 1 92.69 116 ILE B O 1
ATOM 2141 N N . LYS B 1 117 ? 9.07 -1.959 -12.781 1 92.56 117 LYS B N 1
ATOM 2142 C CA . LYS B 1 117 ? 9.867 -1.483 -13.906 1 92.56 117 LYS B CA 1
ATOM 2143 C C . LYS B 1 117 ? 10.227 -0.01 -13.742 1 92.56 117 LYS B C 1
ATOM 2145 O O . LYS B 1 117 ? 11.367 0.389 -14 1 92.56 117 LYS B O 1
ATOM 2150 N N . ASN B 1 118 ? 9.312 0.791 -13.32 1 91.88 118 ASN B N 1
ATOM 2151 C CA . ASN B 1 118 ? 9.562 2.211 -13.102 1 91.88 118 ASN B CA 1
ATOM 2152 C C . ASN B 1 118 ? 10.445 2.441 -11.875 1 91.88 118 ASN B C 1
ATOM 2154 O O . ASN B 1 118 ? 11.289 3.34 -11.875 1 91.88 118 ASN B O 1
ATOM 2158 N N . MET B 1 119 ? 10.266 1.634 -10.875 1 92.06 119 MET B N 1
ATOM 2159 C CA . MET B 1 119 ? 11.039 1.732 -9.633 1 92.06 119 MET B CA 1
ATOM 2160 C C . MET B 1 119 ? 12.531 1.552 -9.906 1 92.06 119 MET B C 1
ATOM 2162 O O . MET B 1 119 ? 13.359 2.238 -9.312 1 92.06 119 MET B O 1
ATOM 2166 N N . ILE B 1 120 ? 12.883 0.677 -10.844 1 94.06 120 ILE B N 1
ATOM 2167 C CA . ILE B 1 120 ? 14.289 0.339 -11.039 1 94.06 120 ILE B CA 1
ATOM 2168 C C . ILE B 1 120 ? 14.82 1.052 -12.281 1 94.06 120 ILE B C 1
ATOM 2170 O O . ILE B 1 120 ? 15.945 0.79 -12.719 1 94.06 120 ILE B O 1
ATOM 2174 N N . SER B 1 121 ? 13.922 1.883 -12.883 1 92 121 SER B N 1
ATOM 2175 C CA . SER B 1 121 ? 14.344 2.627 -14.062 1 92 121 SER B CA 1
ATOM 2176 C C . SER B 1 121 ? 15.594 3.455 -13.781 1 92 121 SER B C 1
ATOM 2178 O O . SER B 1 121 ? 15.625 4.242 -12.828 1 92 121 SER B O 1
ATOM 2180 N N . GLY B 1 122 ? 16.656 3.213 -14.5 1 91.88 122 GLY B N 1
ATOM 2181 C CA . GLY B 1 122 ? 17.891 3.984 -14.375 1 91.88 122 GLY B CA 1
ATOM 2182 C C . GLY B 1 122 ? 18.828 3.438 -13.328 1 91.88 122 GLY B C 1
ATOM 2183 O O . GLY B 1 122 ? 19.906 4 -13.102 1 91.88 122 GLY B O 1
ATOM 2184 N N . LEU B 1 123 ? 18.453 2.371 -12.648 1 93.88 123 LEU B N 1
ATOM 2185 C CA . LEU B 1 123 ? 19.328 1.784 -11.633 1 93.88 123 LEU B CA 1
ATOM 2186 C C . LEU B 1 123 ? 20.188 0.671 -12.227 1 93.88 123 LEU B C 1
ATOM 2188 O O . LEU B 1 123 ? 19.703 -0.122 -13.039 1 93.88 123 LEU B O 1
ATOM 2192 N N . ASN B 1 124 ? 21.422 0.684 -11.859 1 94.62 124 ASN B N 1
ATOM 2193 C CA . ASN B 1 124 ? 22.25 -0.456 -12.211 1 94.62 124 ASN B CA 1
ATOM 2194 C C . ASN B 1 124 ? 22.047 -1.628 -11.258 1 94.62 124 ASN B C 1
ATOM 2196 O O . ASN B 1 124 ? 21.266 -1.526 -10.312 1 94.62 124 ASN B O 1
ATOM 2200 N N . LYS B 1 125 ? 22.719 -2.709 -11.477 1 93.88 125 LYS B N 1
ATOM 2201 C CA . LYS B 1 125 ? 22.484 -3.939 -10.719 1 93.88 125 LYS B CA 1
ATOM 2202 C C . LYS B 1 125 ? 22.797 -3.742 -9.242 1 93.88 125 LYS B C 1
ATOM 2204 O O . LYS B 1 125 ? 22.047 -4.211 -8.375 1 93.88 125 LYS B O 1
ATOM 2209 N N . ASN B 1 126 ? 23.859 -3.051 -8.922 1 94.5 126 ASN B N 1
ATOM 2210 C CA . ASN B 1 126 ? 24.234 -2.799 -7.535 1 94.5 126 ASN B CA 1
ATOM 2211 C C . ASN B 1 126 ? 23.188 -1.949 -6.82 1 94.5 126 ASN B C 1
ATOM 2213 O O . ASN B 1 126 ? 22.859 -2.205 -5.66 1 94.5 126 ASN B O 1
ATOM 2217 N N . GLU B 1 127 ? 22.672 -1.02 -7.523 1 94.56 127 GLU B N 1
ATOM 2218 C CA . GLU B 1 127 ? 21.656 -0.145 -6.961 1 94.56 127 GLU B CA 1
ATOM 2219 C C . GLU B 1 127 ? 20.344 -0.903 -6.723 1 94.56 127 GLU B C 1
ATOM 2221 O O . GLU B 1 127 ? 19.656 -0.667 -5.73 1 94.56 127 GLU B O 1
ATOM 2226 N N . GLN B 1 128 ? 20.062 -1.773 -7.633 1 95.25 128 GLN B N 1
ATOM 2227 C CA . GLN B 1 128 ? 18.891 -2.615 -7.453 1 95.25 128 GLN B CA 1
ATOM 2228 C C . GLN B 1 128 ? 19.031 -3.51 -6.227 1 95.25 128 GLN B C 1
ATOM 2230 O O . GLN B 1 128 ? 18.062 -3.74 -5.5 1 95.25 128 GLN B O 1
ATOM 2235 N N . ASP B 1 129 ? 20.219 -3.951 -6 1 95.06 129 ASP B N 1
ATOM 2236 C CA . ASP B 1 129 ? 20.469 -4.797 -4.836 1 95.06 129 ASP B CA 1
ATOM 2237 C C . ASP B 1 129 ? 20.25 -4.02 -3.539 1 95.06 129 ASP B C 1
ATOM 2239 O O . ASP B 1 129 ? 19.766 -4.578 -2.553 1 95.06 129 ASP B O 1
ATOM 2243 N N . ILE B 1 130 ? 20.594 -2.797 -3.543 1 94.12 130 ILE B N 1
ATOM 2244 C CA . ILE B 1 130 ? 20.375 -1.939 -2.385 1 94.12 130 ILE B CA 1
ATOM 2245 C C . ILE B 1 130 ? 18.875 -1.791 -2.135 1 94.12 130 ILE B C 1
ATOM 2247 O O . ILE B 1 130 ? 18.406 -1.862 -0.991 1 94.12 130 ILE B O 1
ATOM 2251 N N . LEU B 1 131 ? 18.125 -1.596 -3.223 1 93.81 131 LEU B N 1
ATOM 2252 C CA . LEU B 1 131 ? 16.672 -1.507 -3.131 1 93.81 131 LEU B CA 1
ATOM 2253 C C . LEU B 1 131 ? 16.094 -2.789 -2.553 1 93.81 131 LEU B C 1
ATOM 2255 O O . LEU B 1 131 ? 15.234 -2.74 -1.665 1 93.81 131 LEU B O 1
ATOM 2259 N N . ILE B 1 132 ? 16.562 -3.871 -3.057 1 94.94 132 ILE B N 1
ATOM 2260 C CA . ILE B 1 132 ? 16.094 -5.172 -2.594 1 94.94 132 ILE B CA 1
ATOM 2261 C C . ILE B 1 132 ? 16.375 -5.316 -1.098 1 94.94 132 ILE B C 1
ATOM 2263 O O . ILE B 1 132 ? 15.5 -5.75 -0.341 1 94.94 132 ILE B O 1
ATOM 2267 N N . GLU B 1 133 ? 17.547 -4.934 -0.633 1 94.88 133 GLU B N 1
ATOM 2268 C CA . GLU B 1 133 ? 17.891 -5.016 0.781 1 94.88 133 GLU B CA 1
ATOM 2269 C C . GLU B 1 133 ? 16.969 -4.145 1.63 1 94.88 133 GLU B C 1
ATOM 2271 O O . GLU B 1 133 ? 16.531 -4.559 2.705 1 94.88 133 GLU B O 1
ATOM 2276 N N . SER B 1 134 ? 16.672 -2.982 1.153 1 94.31 134 SER B N 1
ATOM 2277 C CA . SER B 1 134 ? 15.789 -2.059 1.851 1 94.31 134 SER B CA 1
ATOM 2278 C C . SER B 1 134 ? 14.398 -2.658 2.031 1 94.31 134 SER B C 1
ATOM 2280 O O . SER B 1 134 ? 13.828 -2.607 3.125 1 94.31 134 SER B O 1
ATOM 2282 N N . LEU B 1 135 ? 13.883 -3.264 0.967 1 93.44 135 LEU B N 1
ATOM 2283 C CA . LEU B 1 135 ? 12.547 -3.842 1.007 1 93.44 135 LEU B CA 1
ATOM 2284 C C . LEU B 1 135 ? 12.523 -5.109 1.858 1 93.44 135 LEU B C 1
ATOM 2286 O O . LEU B 1 135 ? 11.523 -5.398 2.523 1 93.44 135 LEU B O 1
ATOM 2290 N N . LYS B 1 136 ? 13.625 -5.84 1.859 1 94.31 136 LYS B N 1
ATOM 2291 C CA . LYS B 1 136 ? 13.727 -7.008 2.729 1 94.31 136 LYS B CA 1
ATOM 2292 C C . LYS B 1 136 ? 13.664 -6.609 4.199 1 94.31 136 LYS B C 1
ATOM 2294 O O . LYS B 1 136 ? 13.047 -7.301 5.012 1 94.31 136 LYS B O 1
ATOM 2299 N N . ASN B 1 137 ? 14.32 -5.512 4.531 1 93.12 137 ASN B N 1
ATOM 2300 C CA . ASN B 1 137 ? 14.258 -5 5.895 1 93.12 137 ASN B CA 1
ATOM 2301 C C . ASN B 1 137 ? 12.82 -4.738 6.332 1 93.12 137 ASN B C 1
ATOM 2303 O O . ASN B 1 137 ? 12.43 -5.094 7.445 1 93.12 137 ASN B O 1
ATOM 2307 N N . VAL B 1 138 ? 12.023 -4.203 5.422 1 91.25 138 VAL B N 1
ATOM 2308 C CA . VAL B 1 138 ? 10.633 -3.893 5.723 1 91.25 138 VAL B CA 1
ATOM 2309 C C . VAL B 1 138 ? 9.828 -5.184 5.848 1 91.25 138 VAL B C 1
ATOM 2311 O O . VAL B 1 138 ? 9.047 -5.344 6.789 1 91.25 138 VAL B O 1
ATOM 2314 N N . SER B 1 139 ? 10.016 -6.055 4.867 1 90.38 139 SER B N 1
ATOM 2315 C CA . SER B 1 139 ? 9.328 -7.34 4.891 1 90.38 139 SER B CA 1
ATOM 2316 C C . SER B 1 139 ? 9.602 -8.086 6.191 1 90.38 139 SER B C 1
ATOM 2318 O O . SER B 1 139 ? 8.672 -8.617 6.812 1 90.38 139 SER B O 1
ATOM 2320 N N . ASN B 1 140 ? 10.828 -8.109 6.625 1 88.5 140 ASN B N 1
ATOM 2321 C CA . ASN B 1 140 ? 11.219 -8.789 7.855 1 88.5 140 ASN B CA 1
ATOM 2322 C C . ASN B 1 140 ? 10.586 -8.141 9.086 1 88.5 140 ASN B C 1
ATOM 2324 O O . ASN B 1 140 ? 10.219 -8.828 10.039 1 88.5 140 ASN B O 1
ATOM 2328 N N . PHE B 1 141 ? 10.531 -6.895 9.055 1 86.94 141 PHE B N 1
ATOM 2329 C CA . PHE B 1 141 ? 9.891 -6.152 10.133 1 86.94 141 PHE B CA 1
ATOM 2330 C C . PHE B 1 141 ? 8.453 -6.617 10.336 1 86.94 141 PHE B C 1
ATOM 2332 O O . PHE B 1 141 ? 8.023 -6.855 11.461 1 86.94 141 PHE B O 1
ATOM 2339 N N . PHE B 1 142 ? 7.656 -6.781 9.266 1 85.06 142 PHE B N 1
ATOM 2340 C CA . PHE B 1 142 ? 6.262 -7.195 9.359 1 85.06 142 PHE B CA 1
ATOM 2341 C C . PHE B 1 142 ? 6.156 -8.664 9.742 1 85.06 142 PHE B C 1
ATOM 2343 O O . PHE B 1 142 ? 5.23 -9.062 10.453 1 85.06 142 PHE B O 1
ATOM 2350 N N . LYS B 1 143 ? 7.078 -9.414 9.25 1 81.25 143 LYS B N 1
ATOM 2351 C CA . LYS B 1 143 ? 7.066 -10.828 9.609 1 81.25 143 LYS B CA 1
ATOM 2352 C C . LYS B 1 143 ? 7.293 -11.016 11.109 1 81.25 143 LYS B C 1
ATOM 2354 O O . LYS B 1 143 ? 6.688 -11.891 11.727 1 81.25 143 LYS B O 1
ATOM 2359 N N . GLU B 1 144 ? 8.102 -10.148 11.648 1 80.75 144 GLU B N 1
ATOM 2360 C CA . GLU B 1 144 ? 8.43 -10.227 13.07 1 80.75 144 GLU B CA 1
ATOM 2361 C C . GLU B 1 144 ? 7.328 -9.617 13.93 1 80.75 144 GLU B C 1
ATOM 2363 O O . GLU B 1 144 ? 7.117 -10.031 15.07 1 80.75 144 GLU B O 1
ATOM 2368 N N . ASN B 1 145 ? 6.645 -8.539 13.43 1 71.38 145 ASN B N 1
ATOM 2369 C CA . ASN B 1 145 ? 5.652 -7.836 14.234 1 71.38 145 ASN B CA 1
ATOM 2370 C C . ASN B 1 145 ? 4.246 -8.383 13.992 1 71.38 145 ASN B C 1
ATOM 2372 O O . ASN B 1 145 ? 3.334 -8.133 14.781 1 71.38 145 ASN B O 1
ATOM 2376 N N . ASN B 1 146 ? 3.848 -8.797 12.766 1 60.41 146 ASN B N 1
ATOM 2377 C CA . ASN B 1 146 ? 2.533 -9.383 12.523 1 60.41 146 ASN B CA 1
ATOM 2378 C C . ASN B 1 146 ? 2.469 -10.828 13.016 1 60.41 146 ASN B C 1
ATOM 2380 O O . ASN B 1 146 ? 1.434 -11.484 12.891 1 60.41 146 ASN B O 1
ATOM 2384 N N . ARG B 1 147 ? 3.701 -11.344 13.422 1 46.31 147 ARG B N 1
ATOM 2385 C CA . ARG B 1 147 ? 3.656 -12.602 14.156 1 46.31 147 ARG B CA 1
ATOM 2386 C C . ARG B 1 147 ? 3.26 -12.375 15.609 1 46.31 147 ARG B C 1
ATOM 2388 O O . ARG B 1 147 ? 3.621 -11.352 16.203 1 46.31 147 ARG B O 1
#

Nearest PDB structures (foldseek):
  6jbx-assembly1_B  TM=8.388E-01  e=3.218E-12  Streptococcus pneumoniae
  4zzl-assembly1_B  TM=7.432E-01  e=2.382E-07  Pseudomonas aeruginosa
  7kfq-assembly1_A  TM=6.974E-01  e=3.068E-07  Variovorax paradoxus
  1lnw-assembly7_A  TM=7.265E-01  e=3.483E-07  Pseudomonas aeruginosa
  6pco-assembly2_C  TM=6.662E-01  e=4.487E-07  Bordetella bronchiseptica

Secondary structure (DSSP, 8-state):
--HHHHHHHHHHHHHHHHHHHHHHHHHHSGGGTT--HHHHHHHHHH-SSS-EEHHHHHHHHTS-HHHHHHHHHHHHHHTSEEEEEETTEEEEEEEEE-HHHHHHHHHHHHHHHHHHHHHTTT--HHHHHHHHHHHHHHHHHHHHH--/--HHHHHHHHHHHHHHHHHHHHHHHHHHSGGGTT--HHHHHHHHHH-SSS-EEHHHHHHHHTS-HHHHHHHHHHHHHHTSEEEEEETTEEEEEEEEE-HHHHHHHHHHHHHHHHHHHHHTTT--HHHHHHHHHHHHHHHHHHHHH--

Organism: NCBI:txid1123349

Radius of gyration: 21.07 Å; Cα contacts (8 Å, |Δi|>4): 337; chains: 2; bounding box: 43×80×35 Å

InterPro domains:
  IPR000835 MarR-type HTH domain [PF01047] (35-93)
  IPR000835 MarR-type HTH domain [PR00598] (52-68)
  IPR000835 MarR-type HTH domain [PR00598] (69-84)
  IPR000835 MarR-type HTH domain [PR00598] (88-104)
  IPR000835 MarR-type HTH domain [PR00598] (118-138)
  IPR000835 MarR-type HTH domain [PS50995] (1-140)
  IPR000835 MarR-type HTH domain [SM00347] (28-128)
  IPR036388 Winged helix-like DNA-binding domain superfamily [G3DSA:1.10.10.10] (2-144)
  IPR036390 Winged helix DNA-binding domain superfamily [SSF46785] (17-144)

Solvent-accessible surface area (backbone atoms only — not comparable to full-atom values): 15910 Å² total; per-residue (Å²): 129,58,70,66,54,54,52,47,46,56,47,49,56,52,42,52,50,50,52,52,53,50,51,46,54,63,28,58,38,77,96,38,43,90,47,50,73,69,53,51,50,50,46,50,57,52,41,83,83,58,71,36,44,58,64,57,40,15,58,74,68,72,51,52,56,70,63,43,49,57,54,48,52,51,33,36,76,74,51,31,33,44,78,43,73,37,85,92,41,75,83,42,56,26,36,39,55,31,74,60,24,44,53,51,37,50,53,52,48,52,54,52,47,55,48,49,53,37,30,48,59,91,51,52,72,71,54,46,50,52,45,48,51,25,49,49,37,37,44,49,49,47,58,63,64,77,93,129,58,70,66,55,55,52,45,47,55,49,49,56,51,41,51,50,50,50,51,53,50,50,48,54,62,28,58,38,77,96,40,44,88,48,50,72,69,53,51,51,50,46,49,60,53,42,84,84,59,73,35,43,57,62,58,41,16,57,73,68,73,51,51,56,71,63,43,48,57,54,48,52,50,34,38,73,72,51,29,31,45,80,42,72,37,87,91,41,72,84,43,54,26,36,37,56,31,74,61,24,44,51,52,37,50,53,52,48,51,55,51,48,55,46,49,53,37,28,50,59,92,52,53,73,70,53,46,50,52,45,47,52,25,48,47,37,36,45,49,49,47,58,62,65,77,92

Foldseek 3Di:
DDPVVVVVVVVVVVVVVVVVVVVCVVQCDDPNVVDDPVLLVLLLLCDADDWDFLVSSCVSVVHDSVVSVVSQVVCVVVQQKDWDQDPVPNVTITMHGDPSSVVSNVVVVVVVVVVVCVVCVPPDPVRVVVVVVVVVVVVVVCVVVVD/DDPVVVVVVVVVVVVVVVVVVVVCVVQCDDPNVVDDPVLLVLLLLCDADDWDFLVSSCVSVVHDSVVSVVSQVVCVVVQQKDWDQDPVPNVTITMHGDPSSVVSNVVVVVVVVVVVCVVCVPPDPVRVVVVVVVVVVVVVVCVVVVD

Sequence (294 aa):
MSENIKILNELLVDIFYDITNVEKKMFSHGKFKDLSITEVRTINAIGINKPKKMSEVAIDLNITVGTLTTSINRLVKKGYVKRIKVEDDRRIVQIQLTDKGKSVYNTHKDFHYEIIKNMISGLNKNEQDILIESLKNVSNFFKENNRMSENIKILNELLVDIFYDITNVEKKMFSHGKFKDLSITEVRTINAIGINKPKKMSEVAIDLNITVGTLTTSINRLVKKGYVKRIKVEDDRRIVQIQLTDKGKSVYNTHKDFHYEIIKNMISGLNKNEQDILIESLKNVSNFFKENNR

pLDDT: mean 89.33, std 8.34, range [45.84, 98.31]